Protein AF-0000000084716276 (afdb_homodimer)

Radius of gyration: 24.5 Å; Cα contacts (8 Å, |Δi|>4): 392; chains: 2; bounding box: 77×79×51 Å

Structure (mmCIF, N/CA/C/O backbone):
data_AF-0000000084716276-model_v1
#
loop_
_entity.id
_entity.type
_entity.pdbx_description
1 polymer 'Uncharacterized protein'
#
loop_
_atom_site.group_PDB
_atom_site.id
_atom_site.type_symbol
_atom_site.label_atom_id
_atom_site.label_alt_id
_atom_site.label_comp_id
_atom_site.label_asym_id
_atom_site.label_entity_id
_atom_site.label_seq_id
_atom_site.pdbx_PDB_ins_code
_atom_site.Cartn_x
_atom_site.Cartn_y
_atom_site.Cartn_z
_atom_site.occupancy
_atom_site.B_iso_or_equiv
_atom_site.auth_seq_id
_atom_site.auth_comp_id
_atom_site.auth_asym_id
_atom_site.auth_atom_id
_atom_site.pdbx_PDB_model_num
ATOM 1 N N . MET A 1 1 ? 27.719 47.438 -29.062 1 32.34 1 MET A N 1
ATOM 2 C CA . MET A 1 1 ? 27.469 47.938 -27.719 1 32.34 1 MET A CA 1
ATOM 3 C C . MET A 1 1 ? 26.203 47.344 -27.141 1 32.34 1 MET A C 1
ATOM 5 O O . MET A 1 1 ? 26.125 47.062 -25.938 1 32.34 1 MET A O 1
ATOM 9 N N . LEU A 1 2 ? 25.109 47.281 -27.922 1 39.5 2 LEU A N 1
ATOM 10 C CA . LEU A 1 2 ? 23.812 46.812 -27.516 1 39.5 2 LEU A CA 1
ATOM 11 C C . LEU A 1 2 ? 23.812 45.281 -27.391 1 39.5 2 LEU A C 1
ATOM 13 O O . LEU A 1 2 ? 23.062 44.719 -26.594 1 39.5 2 LEU A O 1
ATOM 17 N N . GLU A 1 3 ? 24.547 44.562 -28.25 1 36.91 3 GLU A N 1
ATOM 18 C CA . GLU A 1 3 ? 24.547 43.094 -28.266 1 36.91 3 GLU A CA 1
ATOM 19 C C . GLU A 1 3 ? 25.172 42.531 -27 1 36.91 3 GLU A C 1
ATOM 21 O O . GLU A 1 3 ? 24.812 41.438 -26.547 1 36.91 3 GLU A O 1
ATOM 26 N N . ASP A 1 4 ? 26.234 43.156 -26.438 1 36.25 4 ASP A N 1
ATOM 27 C CA . ASP A 1 4 ? 26.938 42.656 -25.266 1 36.25 4 ASP A CA 1
ATOM 28 C C . ASP A 1 4 ? 26.047 42.719 -24.031 1 36.25 4 ASP A C 1
ATOM 30 O O . ASP A 1 4 ? 26.328 42.062 -23.016 1 36.25 4 ASP A O 1
ATOM 34 N N . SER A 1 5 ? 25.141 43.688 -24 1 30.36 5 SER A N 1
ATOM 35 C CA . SER A 1 5 ? 24.344 43.875 -22.781 1 30.36 5 SER A CA 1
ATOM 36 C C . SER A 1 5 ? 23.328 42.781 -22.594 1 30.36 5 SER A C 1
ATOM 38 O O . SER A 1 5 ? 22.672 42.688 -21.562 1 30.36 5 SER A O 1
ATOM 40 N N . ILE A 1 6 ? 22.812 42.188 -23.734 1 32.62 6 ILE A N 1
ATOM 41 C CA . ILE A 1 6 ? 21.75 41.188 -23.578 1 32.62 6 ILE A CA 1
ATOM 42 C C . ILE A 1 6 ? 22.328 39.875 -23.031 1 32.62 6 ILE A C 1
ATOM 44 O O . ILE A 1 6 ? 21.625 39.125 -22.375 1 32.62 6 ILE A O 1
ATOM 48 N N . ILE A 1 7 ? 23.594 39.469 -23.422 1 32.78 7 ILE A N 1
ATOM 49 C CA . ILE A 1 7 ? 24.141 38.188 -23.016 1 32.78 7 ILE A CA 1
ATOM 50 C C . ILE A 1 7 ? 24.438 38.188 -21.516 1 32.78 7 ILE A C 1
ATOM 52 O O . ILE A 1 7 ? 24.609 37.156 -20.906 1 32.78 7 ILE A O 1
ATOM 56 N N . GLN A 1 8 ? 24.812 39.312 -20.953 1 30.7 8 GLN A N 1
ATOM 57 C CA . GLN A 1 8 ? 25.188 39.312 -19.547 1 30.7 8 GLN A CA 1
ATOM 58 C C . GLN A 1 8 ? 24 39.031 -18.656 1 30.7 8 GLN A C 1
ATOM 60 O O . GLN A 1 8 ? 24.156 38.719 -17.469 1 30.7 8 GLN A O 1
ATOM 65 N N . GLN A 1 9 ? 22.812 39.375 -19.078 1 29.02 9 GLN A N 1
ATOM 66 C CA . GLN A 1 9 ? 21.734 39.312 -18.109 1 29.02 9 GLN A CA 1
ATOM 67 C C . GLN A 1 9 ? 21.312 37.875 -17.844 1 29.02 9 GLN A C 1
ATOM 69 O O . GLN A 1 9 ? 20.562 37.594 -16.906 1 29.02 9 GLN A O 1
ATOM 74 N N . LEU A 1 10 ? 21.516 37 -18.891 1 31.97 10 LEU A N 1
ATOM 75 C CA . LEU A 1 10 ? 21 35.656 -18.656 1 31.97 10 LEU A CA 1
ATOM 76 C C . LEU A 1 10 ? 22 34.812 -17.875 1 31.97 10 LEU A C 1
ATOM 78 O O . LEU A 1 10 ? 22.031 33.594 -18 1 31.97 10 LEU A O 1
ATOM 82 N N . THR A 1 11 ? 23.109 35.344 -17.531 1 29.5 11 THR A N 1
ATOM 83 C CA . THR A 1 11 ? 23.922 34.469 -16.703 1 29.5 11 THR A CA 1
ATOM 84 C C . THR A 1 11 ? 23.203 34.094 -15.414 1 29.5 11 THR A C 1
ATOM 86 O O . THR A 1 11 ? 22.844 34.969 -14.625 1 29.5 11 THR A O 1
ATOM 89 N N . PRO A 1 12 ? 22.578 32.969 -15.367 1 31.5 12 PRO A N 1
ATOM 90 C CA . PRO A 1 12 ? 21.969 32.656 -14.07 1 31.5 12 PRO A CA 1
ATOM 91 C C . PRO A 1 12 ? 22.906 32.969 -12.898 1 31.5 12 PRO A C 1
ATOM 93 O O . PRO A 1 12 ? 24.078 32.594 -12.938 1 31.5 12 PRO A O 1
ATOM 96 N N . LYS A 1 13 ? 22.781 34.094 -12.297 1 33.88 13 LYS A N 1
ATOM 97 C CA . LYS A 1 13 ? 23.531 34.25 -11.055 1 33.88 13 LYS A CA 1
ATOM 98 C C . LYS A 1 13 ? 23.609 32.938 -10.289 1 33.88 13 LYS A C 1
ATOM 100 O O . LYS A 1 13 ? 22.594 32.25 -10.086 1 33.88 13 LYS A O 1
ATOM 105 N N . GLU A 1 14 ? 24.703 32.281 -10.234 1 34.31 14 GLU A N 1
ATOM 106 C CA . GLU A 1 14 ? 25.125 31.25 -9.281 1 34.31 14 GLU A CA 1
ATOM 107 C C . GLU A 1 14 ? 24.75 31.641 -7.855 1 34.31 14 GLU A C 1
ATOM 109 O O . GLU A 1 14 ? 25.469 32.406 -7.211 1 34.31 14 GLU A O 1
ATOM 114 N N . GLU A 1 15 ? 23.703 32.344 -7.543 1 34.41 15 GLU A N 1
ATOM 115 C CA . GLU A 1 15 ? 23.516 32.562 -6.109 1 34.41 15 GLU A CA 1
ATOM 116 C C . GLU A 1 15 ? 23.969 31.328 -5.32 1 34.41 15 GLU A C 1
ATOM 118 O O . GLU A 1 15 ? 23.641 30.188 -5.68 1 34.41 15 GLU A O 1
ATOM 123 N N . SER A 1 16 ? 25.047 31.328 -4.637 1 35.38 16 SER A N 1
ATOM 124 C CA . SER A 1 16 ? 25.781 30.516 -3.67 1 35.38 16 SER A CA 1
ATOM 125 C C . SER A 1 16 ? 24.828 29.734 -2.77 1 35.38 16 SER A C 1
ATOM 127 O O . SER A 1 16 ? 25.266 28.891 -1.98 1 35.38 16 SER A O 1
ATOM 129 N N . GLY A 1 17 ? 23.828 30.438 -2.078 1 34.75 17 GLY A N 1
ATOM 130 C CA . GLY A 1 17 ? 23.016 29.922 -0.991 1 34.75 17 GLY A CA 1
ATOM 131 C C . GLY A 1 17 ? 22.453 28.531 -1.281 1 34.75 17 GLY A C 1
ATOM 132 O O . GLY A 1 17 ? 21.438 28.406 -1.981 1 34.75 17 GLY A O 1
ATOM 133 N N . THR A 1 18 ? 23.125 27.609 -1.735 1 36.69 18 THR A N 1
ATOM 134 C CA . THR A 1 18 ? 22.719 26.219 -1.688 1 36.69 18 THR A CA 1
ATOM 135 C C . THR A 1 18 ? 21.828 25.953 -0.474 1 36.69 18 THR A C 1
ATOM 137 O O . THR A 1 18 ? 22.328 25.719 0.627 1 36.69 18 THR A O 1
ATOM 140 N N . ALA A 1 19 ? 21.094 26.828 0.097 1 37.94 19 ALA A N 1
ATOM 141 C CA . ALA A 1 19 ? 20.141 26.562 1.166 1 37.94 19 ALA A CA 1
ATOM 142 C C . ALA A 1 19 ? 19.75 25.078 1.206 1 37.94 19 ALA A C 1
ATOM 144 O O . ALA A 1 19 ? 19.109 24.578 0.281 1 37.94 19 ALA A O 1
ATOM 145 N N . GLY A 1 20 ? 20.578 24.219 1.478 1 42.5 20 GLY A N 1
ATOM 146 C CA . GLY A 1 20 ? 20.516 22.781 1.661 1 42.5 20 GLY A CA 1
ATOM 147 C C . GLY A 1 20 ? 19.156 22.281 2.086 1 42.5 20 GLY A C 1
ATOM 148 O O . GLY A 1 20 ? 18.734 22.516 3.223 1 42.5 20 GLY A O 1
ATOM 149 N N . THR A 1 21 ? 18.25 22.344 1.294 1 53.94 21 THR A N 1
ATOM 150 C CA . THR A 1 21 ? 16.875 21.922 1.562 1 53.94 21 THR A CA 1
ATOM 151 C C . THR A 1 21 ? 16.859 20.656 2.42 1 53.94 21 THR A C 1
ATOM 153 O O . THR A 1 21 ? 17.531 19.672 2.096 1 53.94 21 THR A O 1
ATOM 156 N N . ALA A 1 22 ? 16.797 20.844 3.631 1 64.12 22 ALA A N 1
ATOM 157 C CA . ALA A 1 22 ? 16.672 19.719 4.555 1 64.12 22 ALA A CA 1
ATOM 158 C C . ALA A 1 22 ? 15.938 18.547 3.904 1 64.12 22 ALA A C 1
ATOM 160 O O . ALA A 1 22 ? 14.984 18.75 3.146 1 64.12 22 ALA A O 1
ATOM 161 N N . PRO A 1 23 ? 16.641 17.391 4.059 1 85.44 23 PRO A N 1
ATOM 162 C CA . PRO A 1 23 ? 15.938 16.203 3.57 1 85.44 23 PRO A CA 1
ATOM 163 C C . PRO A 1 23 ? 14.516 16.094 4.102 1 85.44 23 PRO A C 1
ATOM 165 O O . PRO A 1 23 ? 14.242 16.5 5.238 1 85.44 23 PRO A O 1
ATOM 168 N N . ILE A 1 24 ? 13.617 15.805 3.213 1 90 24 ILE A N 1
ATOM 169 C CA . ILE A 1 24 ? 12.203 15.695 3.533 1 90 24 ILE A CA 1
ATOM 170 C C . ILE A 1 24 ? 12.023 14.867 4.805 1 90 24 ILE A C 1
ATOM 172 O O . ILE A 1 24 ? 11.141 15.148 5.617 1 90 24 ILE A O 1
ATOM 176 N N . GLN A 1 25 ? 12.93 13.977 5.07 1 88.62 25 GLN A N 1
ATOM 177 C CA . GLN A 1 25 ? 12.836 13.047 6.195 1 88.62 25 GLN A CA 1
ATOM 178 C C . GLN A 1 25 ? 13.133 13.758 7.516 1 88.62 25 GLN A C 1
ATOM 180 O O . GLN A 1 25 ? 12.781 13.258 8.586 1 88.62 25 GLN A O 1
ATOM 185 N N . GLY A 1 26 ? 13.773 14.93 7.387 1 92.12 26 GLY A N 1
ATOM 186 C CA . GLY A 1 26 ? 14.164 15.633 8.602 1 92.12 26 GLY A CA 1
ATOM 187 C C . GLY A 1 26 ? 13.203 16.75 8.977 1 92.12 26 GLY A C 1
ATOM 188 O O . GLY A 1 26 ? 13.383 17.406 10.008 1 92.12 26 GLY A O 1
ATOM 189 N N . ILE A 1 27 ? 12.203 16.922 8.234 1 95.19 27 ILE A N 1
ATOM 190 C CA . ILE A 1 27 ? 11.273 18.016 8.461 1 95.19 27 ILE A CA 1
ATOM 191 C C . ILE A 1 27 ? 10.523 17.812 9.773 1 95.19 27 ILE A C 1
ATOM 193 O O . ILE A 1 27 ? 10.453 18.719 10.609 1 95.19 27 ILE A O 1
ATOM 197 N N . LEU A 1 28 ? 9.93 16.656 9.945 1 97 28 LEU A N 1
ATOM 198 C CA . LEU A 1 28 ? 9.195 16.312 11.156 1 97 28 LEU A CA 1
ATOM 199 C C . LEU A 1 28 ? 10.039 15.406 12.062 1 97 28 LEU A C 1
ATOM 201 O O . LEU A 1 28 ? 10.266 14.242 11.742 1 97 28 LEU A O 1
ATOM 205 N N . GLY A 1 29 ? 10.492 15.969 13.219 1 94.75 29 GLY A N 1
ATOM 206 C CA . GLY A 1 29 ? 11.391 15.258 14.117 1 94.75 29 GLY A CA 1
ATOM 207 C C . GLY A 1 29 ? 10.672 14.312 15.055 1 94.75 29 GLY A C 1
ATOM 208 O O . GLY A 1 29 ? 9.438 14.273 15.086 1 94.75 29 GLY A O 1
ATOM 209 N N . GLY A 1 30 ? 11.492 13.539 15.781 1 95.94 30 GLY A N 1
ATOM 210 C CA . GLY A 1 30 ? 10.961 12.523 16.672 1 95.94 30 GLY A CA 1
ATOM 211 C C . GLY A 1 30 ? 10.102 13.094 17.781 1 95.94 30 GLY A C 1
ATOM 212 O O . GLY A 1 30 ? 9.055 12.531 18.109 1 95.94 30 GLY A O 1
ATOM 213 N N . ASP A 1 31 ? 10.516 14.219 18.406 1 95.88 31 ASP A N 1
ATOM 214 C CA . ASP A 1 31 ? 9.758 14.82 19.484 1 95.88 31 ASP A CA 1
ATOM 215 C C . ASP A 1 31 ? 8.414 15.359 19 1 95.88 31 ASP A C 1
ATOM 217 O O . ASP A 1 31 ? 7.395 15.211 19.672 1 95.88 31 ASP A O 1
ATOM 221 N N . GLU A 1 32 ? 8.469 15.992 17.891 1 97.19 32 GLU A N 1
ATOM 222 C CA . GLU A 1 32 ? 7.23 16.484 17.281 1 97.19 32 GLU A CA 1
ATOM 223 C C . GLU A 1 32 ? 6.27 15.344 16.984 1 97.19 32 GLU A C 1
ATOM 225 O O . GLU A 1 32 ? 5.086 15.422 17.312 1 97.19 32 GLU A O 1
ATOM 230 N N . LEU A 1 33 ? 6.758 14.344 16.391 1 97.62 33 LEU A N 1
ATOM 231 C CA . LEU A 1 33 ? 5.953 13.18 16.016 1 97.62 33 LEU A CA 1
ATOM 232 C C . LEU A 1 33 ? 5.367 12.516 17.266 1 97.62 33 LEU A C 1
ATOM 234 O O . LEU A 1 33 ? 4.199 12.117 17.25 1 97.62 33 LEU A O 1
ATOM 238 N N . LYS A 1 34 ? 6.168 12.375 18.266 1 97.12 34 LYS A N 1
ATOM 239 C CA . LYS A 1 34 ? 5.699 11.789 19.516 1 97.12 34 LYS A CA 1
ATOM 240 C C . LYS A 1 34 ? 4.543 12.594 20.109 1 97.12 34 LYS A C 1
ATOM 242 O O . LYS A 1 34 ? 3.555 12.023 20.578 1 97.12 34 LYS A O 1
ATOM 247 N N . ASN A 1 35 ? 4.695 13.883 20.125 1 97.19 35 ASN A N 1
ATOM 248 C CA . ASN A 1 35 ? 3.641 14.734 20.656 1 97.19 35 ASN A CA 1
ATOM 249 C C . ASN A 1 35 ? 2.352 14.609 19.844 1 97.19 35 ASN A C 1
ATOM 251 O O . ASN A 1 35 ? 1.261 14.531 20.422 1 97.19 35 ASN A O 1
ATOM 255 N N . LEU A 1 36 ? 2.439 14.633 18.516 1 98.06 36 LEU A N 1
ATOM 256 C CA . LEU A 1 36 ? 1.275 14.453 17.656 1 98.06 36 LEU A CA 1
ATOM 257 C C . LEU A 1 36 ? 0.597 13.117 17.922 1 98.06 36 LEU A C 1
ATOM 259 O O . LEU A 1 36 ? -0.628 13.047 18.047 1 98.06 36 LEU A O 1
ATOM 263 N N . ARG A 1 37 ? 1.385 12.055 18.094 1 97.75 37 ARG A N 1
ATOM 264 C CA . ARG A 1 37 ? 0.853 10.719 18.344 1 97.75 37 ARG A CA 1
ATOM 265 C C . ARG A 1 37 ? 0.161 10.656 19.703 1 97.75 37 ARG A C 1
ATOM 267 O O . ARG A 1 37 ? -0.843 9.961 19.859 1 97.75 37 ARG A O 1
ATOM 274 N N . ASN A 1 38 ? 0.665 11.367 20.656 1 96.81 38 ASN A N 1
ATOM 275 C CA . ASN A 1 38 ? 0.073 11.391 21.984 1 96.81 38 ASN A CA 1
ATOM 276 C C . ASN A 1 38 ? -1.327 12 21.969 1 96.81 38 ASN A C 1
ATOM 278 O O . ASN A 1 38 ? -2.168 11.656 22.797 1 96.81 38 ASN A O 1
ATOM 282 N N . HIS A 1 39 ? -1.56 12.852 21.062 1 97 39 HIS A N 1
ATOM 283 C CA . HIS A 1 39 ? -2.84 13.547 21 1 97 39 HIS A CA 1
ATOM 284 C C . HIS A 1 39 ? -3.756 12.93 19.953 1 97 39 HIS A C 1
ATOM 286 O O . HIS A 1 39 ? -4.879 13.398 19.75 1 97 39 HIS A O 1
ATOM 292 N N . PHE A 1 40 ? -3.297 11.953 19.234 1 97.69 40 PHE A N 1
ATOM 293 C CA . PHE A 1 40 ? -4.031 11.344 18.141 1 97.69 40 PHE A CA 1
ATOM 294 C C . PHE A 1 40 ? -5.074 10.359 18.656 1 97.69 40 PHE A C 1
ATOM 296 O O . PHE A 1 40 ? -4.762 9.484 19.469 1 97.69 40 PHE A O 1
ATOM 303 N N . LYS A 1 41 ? -6.254 10.562 18.219 1 96.06 41 LYS A N 1
ATOM 304 C CA . LYS A 1 41 ? -7.352 9.617 18.406 1 96.06 41 LYS A CA 1
ATOM 305 C C . LYS A 1 41 ? -7.965 9.211 17.078 1 96.06 41 LYS A C 1
ATOM 307 O O . LYS A 1 41 ? -8.68 10 16.453 1 96.06 41 LYS A O 1
ATOM 312 N N . GLU A 1 42 ? -7.797 7.973 16.672 1 96.19 42 GLU A N 1
ATOM 313 C CA . GLU A 1 42 ? -8.242 7.5 15.367 1 96.19 42 GLU A CA 1
ATOM 314 C C . GLU A 1 42 ? -9.758 7.656 15.211 1 96.19 42 GLU A C 1
ATOM 316 O O . GLU A 1 42 ? -10.25 7.934 14.117 1 96.19 42 GLU A O 1
ATOM 321 N N . GLU A 1 43 ? -10.453 7.457 16.344 1 94.81 43 GLU A N 1
ATOM 322 C CA . GLU A 1 43 ? -11.906 7.535 16.359 1 94.81 43 GLU A CA 1
ATOM 323 C C . GLU A 1 43 ? -12.391 8.891 15.836 1 94.81 43 GLU A C 1
ATOM 325 O O . GLU A 1 43 ? -13.445 8.977 15.203 1 94.81 43 GLU A O 1
ATOM 330 N N . GLU A 1 44 ? -11.672 9.914 16.109 1 95.56 44 GLU A N 1
ATOM 331 C CA . GLU A 1 44 ? -12.062 11.242 15.633 1 95.56 44 GLU A CA 1
ATOM 332 C C . GLU A 1 44 ? -12.023 11.32 14.109 1 95.56 44 GLU A C 1
ATOM 334 O O . GLU A 1 44 ? -12.883 11.969 13.5 1 95.56 44 GLU A O 1
ATOM 339 N N . LEU A 1 45 ? -11.023 10.703 13.5 1 95.81 45 LEU A N 1
ATOM 340 C CA . LEU A 1 45 ? -10.961 10.672 12.039 1 95.81 45 LEU A CA 1
ATOM 341 C C . LEU A 1 45 ? -12.07 9.805 11.469 1 95.81 45 LEU A C 1
ATOM 343 O O . LEU A 1 45 ? -12.648 10.133 10.43 1 95.81 45 LEU A O 1
ATOM 347 N N . CYS A 1 46 ? -12.359 8.727 12.094 1 95.25 46 CYS A N 1
ATOM 348 C CA . CYS A 1 46 ? -13.469 7.871 11.672 1 95.25 46 CYS A CA 1
ATOM 349 C C . CYS A 1 46 ? -14.789 8.617 11.758 1 95.25 46 CYS A C 1
ATOM 351 O O . CYS A 1 46 ? -15.641 8.484 10.867 1 95.25 46 CYS A O 1
ATOM 353 N N . ASP A 1 47 ? -14.969 9.406 12.797 1 93.62 47 ASP A N 1
ATOM 354 C CA . ASP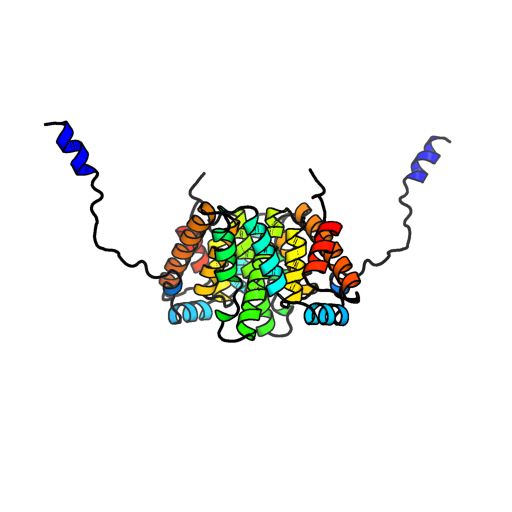 A 1 47 ? -16.188 10.203 12.953 1 93.62 47 ASP A CA 1
ATOM 355 C C . ASP A 1 47 ? -16.312 11.242 11.844 1 93.62 47 ASP A C 1
ATOM 357 O O . ASP A 1 47 ? -17.406 11.469 11.32 1 93.62 47 ASP A O 1
ATOM 361 N N . LEU A 1 48 ? -15.203 11.828 11.508 1 91.75 48 LEU A N 1
ATOM 362 C CA . LEU A 1 48 ? -15.211 12.773 10.398 1 91.75 48 LEU A CA 1
ATOM 363 C C . LEU A 1 48 ? -15.633 12.094 9.102 1 91.75 48 LEU A C 1
ATOM 365 O O . LEU A 1 48 ? -16.375 12.672 8.305 1 91.75 48 LEU A O 1
ATOM 369 N N . ALA A 1 49 ? -15.148 10.883 8.867 1 90.69 49 ALA A N 1
ATOM 370 C CA . ALA A 1 49 ? -15.539 10.117 7.688 1 90.69 49 ALA A CA 1
ATOM 371 C C . ALA A 1 49 ? -17.031 9.805 7.707 1 90.69 49 ALA A C 1
ATOM 373 O O . ALA A 1 49 ? -17.703 9.867 6.672 1 90.69 49 ALA A O 1
ATOM 374 N N . ARG A 1 50 ? -17.531 9.492 8.836 1 90.88 50 ARG A N 1
ATOM 375 C CA . ARG A 1 50 ? -18.953 9.195 8.969 1 90.88 50 ARG A CA 1
ATOM 376 C C . ARG A 1 50 ? -19.812 10.414 8.641 1 90.88 50 ARG A C 1
ATOM 378 O O . ARG A 1 50 ? -20.844 10.297 7.988 1 90.88 50 ARG A O 1
ATOM 385 N N . VAL A 1 51 ? -19.344 11.547 9.141 1 87.69 51 VAL A N 1
ATOM 386 C CA . VAL A 1 51 ? -20.062 12.789 8.867 1 87.69 51 VAL A CA 1
ATOM 387 C C . VAL A 1 51 ? -20.125 13.023 7.363 1 87.69 51 VAL A C 1
ATOM 389 O O . VAL A 1 51 ? -21.156 13.453 6.84 1 87.69 51 VAL A O 1
ATOM 392 N N . LEU A 1 52 ? -19.062 12.742 6.648 1 81.69 52 LEU A N 1
ATOM 393 C CA . LEU A 1 52 ? -19.047 12.867 5.195 1 81.69 52 LEU A CA 1
ATOM 394 C C . LEU A 1 52 ? -20.047 11.906 4.562 1 81.69 52 LEU A C 1
ATOM 396 O O . LEU A 1 52 ? -20.719 12.25 3.582 1 81.69 52 LEU A O 1
ATOM 400 N N . GLY A 1 53 ? -20.141 10.703 5.098 1 82.44 53 GLY A N 1
ATOM 401 C CA . GLY A 1 53 ? -21.094 9.727 4.629 1 82.44 53 GLY A CA 1
ATOM 402 C C . GLY A 1 53 ? -22.531 10.148 4.844 1 82.44 53 GLY A C 1
ATOM 403 O O . GLY A 1 53 ? -23.422 9.789 4.07 1 82.44 53 GLY A O 1
ATOM 404 N N . GLU A 1 54 ? -22.781 10.945 5.848 1 85.44 54 GLU A N 1
ATOM 405 C CA . GLU A 1 54 ? -24.125 11.406 6.164 1 85.44 54 GLU A CA 1
ATOM 406 C C . GLU A 1 54 ? -24.609 12.438 5.148 1 85.44 54 GLU A C 1
ATOM 408 O O . GLU A 1 54 ? -25.812 12.641 4.984 1 85.44 54 GLU A O 1
ATOM 413 N N . LYS A 1 55 ? -23.6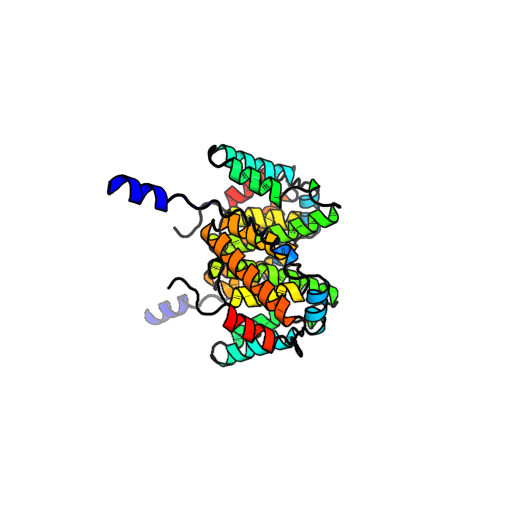56 13.062 4.543 1 84.31 55 LYS A N 1
ATOM 414 C CA . LYS A 1 55 ? -24.016 14.047 3.529 1 84.31 55 LYS A CA 1
ATOM 415 C C . LYS A 1 55 ? -24.594 13.375 2.291 1 84.31 55 LYS A C 1
ATOM 417 O O . LYS A 1 55 ? -25.234 14.031 1.467 1 84.31 55 LYS A O 1
ATOM 422 N N . LEU A 1 56 ? -24.344 12.07 2.137 1 82.25 56 LEU A N 1
ATOM 423 C CA . LEU A 1 56 ? -24.938 11.242 1.091 1 82.25 56 LEU A CA 1
ATOM 424 C C . LEU A 1 56 ? -25.625 10.023 1.688 1 82.25 56 LEU A C 1
ATOM 426 O O . LEU A 1 56 ? -25.094 8.914 1.623 1 82.25 56 LEU A O 1
ATOM 430 N N . PRO A 1 57 ? -26.859 10.219 2.047 1 79.06 57 PRO A N 1
ATOM 431 C CA . PRO A 1 57 ? -27.531 9.195 2.848 1 79.06 57 PRO A CA 1
ATOM 432 C C . PRO A 1 57 ? -27.594 7.844 2.145 1 79.06 57 PRO A C 1
ATOM 434 O O . PRO A 1 57 ? -27.469 6.801 2.791 1 79.06 57 PRO A O 1
ATOM 437 N N . ASP A 1 58 ? -27.734 7.914 0.881 1 83.38 58 ASP A N 1
ATOM 438 C CA . ASP A 1 58 ? -27.859 6.668 0.134 1 83.38 58 ASP A CA 1
ATOM 439 C C . ASP A 1 58 ? -26.531 5.934 0.053 1 83.38 58 ASP A C 1
ATOM 441 O O . ASP A 1 58 ? -26.469 4.773 -0.36 1 83.38 58 ASP A O 1
ATOM 445 N N . SER A 1 59 ? -25.469 6.57 0.592 1 81.31 59 SER A N 1
ATOM 446 C CA . SER A 1 59 ? -24.156 5.945 0.526 1 81.31 59 SER A CA 1
ATOM 447 C C . SER A 1 59 ? -23.578 5.734 1.919 1 81.31 59 SER A C 1
ATOM 449 O O . SER A 1 59 ? -22.422 5.32 2.061 1 81.31 59 SER A O 1
ATOM 451 N N . LYS A 1 60 ? -24.359 6.039 2.838 1 86.62 60 LYS A N 1
ATOM 452 C CA . LYS A 1 60 ? -23.922 5.934 4.223 1 86.62 60 LYS A CA 1
ATOM 453 C C . LYS A 1 60 ? -23.484 4.508 4.555 1 86.62 60 LYS A C 1
ATOM 455 O O . LYS A 1 60 ? -22.5 4.305 5.281 1 86.62 60 LYS A O 1
ATOM 460 N N . TRP A 1 61 ? -24.234 3.604 4.031 1 86.56 61 TRP A N 1
ATOM 461 C CA . TRP A 1 61 ? -23.938 2.199 4.289 1 86.56 61 TRP A CA 1
ATOM 462 C C . TRP A 1 61 ? -22.547 1.834 3.773 1 86.56 61 TRP A C 1
ATOM 464 O O . TRP A 1 61 ? -21.875 0.973 4.34 1 86.56 61 TRP A O 1
ATOM 474 N N . PHE A 1 62 ? -22.188 2.486 2.723 1 89.62 62 PHE A N 1
ATOM 475 C CA . PHE A 1 62 ? -20.891 2.199 2.117 1 89.62 62 PHE A CA 1
ATOM 476 C C . PHE A 1 62 ? -19.75 2.658 3.025 1 89.62 62 PHE A C 1
ATOM 478 O O . PHE A 1 62 ? -18.828 1.894 3.307 1 89.62 62 PHE A O 1
ATOM 485 N N . VAL A 1 63 ? -19.844 3.871 3.561 1 90.38 63 VAL A N 1
ATOM 486 C CA . VAL A 1 63 ? -18.828 4.418 4.453 1 90.38 63 VAL A CA 1
ATOM 487 C C . VAL A 1 63 ? -18.781 3.602 5.742 1 90.38 63 VAL A C 1
ATOM 489 O O . VAL A 1 63 ? -17.703 3.234 6.215 1 90.38 63 VAL A O 1
ATOM 492 N N . ASN A 1 64 ? -19.938 3.297 6.23 1 91.19 64 ASN A N 1
ATOM 493 C CA . ASN A 1 64 ? -20 2.502 7.453 1 91.19 64 ASN A CA 1
ATOM 494 C C . ASN A 1 64 ? -19.406 1.114 7.25 1 91.19 64 ASN A C 1
ATOM 496 O O . ASN A 1 64 ? -18.688 0.609 8.125 1 91.19 64 ASN A O 1
ATOM 500 N N . GLY A 1 65 ? -19.734 0.532 6.164 1 91.44 65 GLY A N 1
ATOM 501 C CA . GLY A 1 65 ? -19.141 -0.761 5.852 1 91.44 65 GLY A CA 1
ATOM 502 C C . GLY A 1 65 ? -17.641 -0.723 5.77 1 91.44 65 GLY A C 1
ATOM 503 O O . GLY A 1 65 ? -16.953 -1.61 6.289 1 91.44 65 GLY A O 1
ATOM 504 N N . LEU A 1 66 ? -17.109 0.287 5.141 1 93.31 66 LEU A N 1
ATOM 505 C CA . LEU A 1 66 ? -15.664 0.471 5.039 1 93.31 66 LEU A CA 1
ATOM 506 C C . LEU A 1 66 ? -15.031 0.601 6.426 1 93.31 66 LEU A C 1
ATOM 508 O O . LEU A 1 66 ? -14.039 -0.066 6.723 1 93.31 66 LEU A O 1
ATOM 512 N N . LEU A 1 67 ? -15.602 1.452 7.258 1 93.88 67 LEU A N 1
ATOM 513 C CA . LEU A 1 67 ? -15.078 1.697 8.594 1 93.88 67 LEU A CA 1
ATOM 514 C C . LEU A 1 67 ? -15.156 0.438 9.453 1 93.88 67 LEU A C 1
ATOM 516 O O . LEU A 1 67 ? -14.203 0.104 10.164 1 93.88 67 LEU A O 1
ATOM 520 N N . ASP A 1 68 ? -16.234 -0.278 9.32 1 92.06 68 ASP A N 1
ATOM 521 C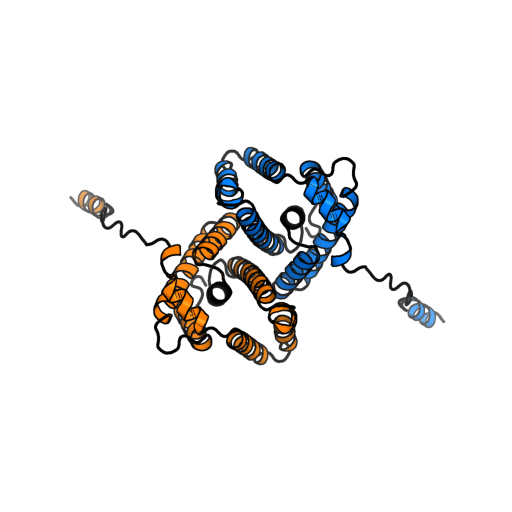 CA . ASP A 1 68 ? -16.438 -1.497 10.102 1 92.06 68 ASP A CA 1
ATOM 522 C C . ASP A 1 68 ? -15.422 -2.574 9.695 1 92.06 68 ASP A C 1
ATOM 524 O O . ASP A 1 68 ? -14.93 -3.316 10.547 1 92.06 68 ASP A O 1
ATOM 528 N N . GLN A 1 69 ? -15.133 -2.588 8.477 1 92.25 69 GLN A N 1
ATOM 529 C CA . GLN A 1 69 ? -14.297 -3.67 7.961 1 92.25 69 GLN A CA 1
ATOM 530 C C . GLN A 1 69 ? -12.82 -3.381 8.18 1 92.25 69 GLN A C 1
ATOM 532 O O . GLN A 1 69 ? -12.031 -4.293 8.445 1 92.25 69 GLN A O 1
ATOM 537 N N . PHE A 1 70 ? -12.391 -2.146 8.117 1 94.69 70 PHE A N 1
ATOM 538 C CA . PHE A 1 70 ? -10.953 -1.911 8 1 94.69 70 PHE A CA 1
ATOM 539 C C . PHE A 1 70 ? -10.461 -0.998 9.117 1 94.69 70 PHE A C 1
ATOM 541 O O . PHE A 1 70 ? -9.25 -0.822 9.297 1 94.69 70 PHE A O 1
ATOM 548 N N . PHE A 1 71 ? -11.383 -0.399 9.891 1 94.5 71 PHE A N 1
ATOM 549 C CA . PHE A 1 71 ? -10.961 0.582 10.883 1 94.5 71 PHE A CA 1
ATOM 550 C C . PHE A 1 71 ? -11.453 0.195 12.273 1 94.5 71 PHE A C 1
ATOM 552 O O . PHE A 1 71 ? -11.625 1.056 13.141 1 94.5 71 PHE A O 1
ATOM 559 N N . THR A 1 72 ? -11.695 -1.054 12.5 1 92.12 72 THR A N 1
ATOM 560 C CA . THR A 1 72 ? -12.227 -1.504 13.781 1 92.12 72 THR A CA 1
ATOM 561 C C . THR A 1 72 ? -11.156 -2.246 14.578 1 92.12 72 THR A C 1
ATOM 563 O O . THR A 1 72 ? -10.828 -3.391 14.266 1 92.12 72 THR A O 1
ATOM 566 N N . PRO A 1 73 ? -10.734 -1.741 15.672 1 88.06 73 PRO A N 1
ATOM 567 C CA . PRO A 1 73 ? -9.727 -2.404 16.5 1 88.06 73 PRO A CA 1
ATOM 568 C C . PRO A 1 73 ? -10.219 -3.723 17.094 1 88.06 73 PRO A C 1
ATOM 570 O O . PRO A 1 73 ? -9.445 -4.68 17.203 1 88.06 73 PRO A O 1
ATOM 573 N N . ALA A 1 74 ? -11.453 -3.771 17.422 1 82.56 74 ALA A N 1
ATOM 574 C CA . ALA A 1 74 ? -12.031 -4.922 18.109 1 82.56 74 ALA A CA 1
ATOM 575 C C . ALA A 1 74 ? -11.922 -6.184 17.266 1 82.56 74 ALA A C 1
ATOM 577 O O . ALA A 1 74 ? -12.047 -7.297 17.781 1 82.56 74 ALA A O 1
ATOM 578 N N . ALA A 1 75 ? -11.648 -6.043 16.016 1 83.81 75 ALA A N 1
ATOM 579 C CA . ALA A 1 75 ? -11.539 -7.18 15.109 1 83.81 75 ALA A CA 1
ATOM 580 C C . ALA A 1 75 ? -10.164 -7.84 15.219 1 83.81 75 ALA A C 1
ATOM 582 O O . ALA A 1 75 ? -9.93 -8.891 14.617 1 83.81 75 ALA A O 1
ATOM 583 N N . HIS A 1 76 ? -9.32 -7.273 16.094 1 89.44 76 HIS A N 1
ATOM 584 C CA . HIS A 1 76 ? -7.961 -7.785 16.25 1 89.44 76 HIS A CA 1
ATOM 585 C C . HIS A 1 76 ? -7.707 -8.242 17.672 1 89.44 76 HIS A C 1
ATOM 587 O O . HIS A 1 76 ? -8.109 -7.566 18.625 1 89.44 76 HIS A O 1
ATOM 593 N N . PRO A 1 77 ? -7.07 -9.281 17.828 1 87.5 77 PRO A N 1
ATOM 594 C CA . PRO A 1 77 ? -6.867 -9.859 19.156 1 87.5 77 PRO A CA 1
ATOM 595 C C . PRO A 1 77 ? -6.082 -8.938 20.094 1 87.5 77 PRO A C 1
ATOM 597 O O . PRO A 1 77 ? -6.328 -8.922 21.297 1 87.5 77 PRO A O 1
ATOM 600 N N . THR A 1 78 ? -5.086 -8.258 19.531 1 92.75 78 THR A N 1
ATOM 601 C CA . THR A 1 78 ? -4.254 -7.383 20.359 1 92.75 78 THR A CA 1
ATOM 602 C C . THR A 1 78 ? -4.129 -6 19.719 1 92.75 78 THR A C 1
ATOM 604 O O . THR A 1 78 ? -4.254 -5.859 18.5 1 92.75 78 THR A O 1
ATOM 607 N N . PRO A 1 79 ? -3.844 -5.008 20.562 1 91.62 79 PRO A N 1
ATOM 608 C CA . PRO A 1 79 ? -3.623 -3.662 20.016 1 91.62 79 PRO A CA 1
ATOM 609 C C . PRO A 1 79 ? -2.455 -3.602 19.047 1 91.62 79 PRO A C 1
ATOM 611 O O . PRO A 1 79 ? -2.484 -2.818 18.094 1 91.62 79 PRO A O 1
ATOM 614 N N . GLU A 1 80 ? -1.511 -4.391 19.312 1 91.81 80 GLU A N 1
ATOM 615 C CA . GLU A 1 80 ? -0.348 -4.414 18.438 1 91.81 80 GLU A CA 1
ATOM 616 C C . GLU A 1 80 ? -0.715 -4.949 17.047 1 91.81 80 GLU A C 1
ATOM 618 O O . GLU A 1 80 ? -0.252 -4.43 16.031 1 91.81 80 GLU A O 1
ATOM 623 N N . GLU A 1 81 ? -1.552 -5.926 17.047 1 91.62 81 GLU A N 1
ATOM 624 C CA . GLU A 1 81 ? -2.01 -6.477 15.781 1 91.62 81 GLU A CA 1
ATOM 625 C C . GLU A 1 81 ? -2.842 -5.457 15.008 1 91.62 81 GLU A C 1
ATOM 627 O O . GLU A 1 81 ? -2.732 -5.363 13.781 1 91.62 81 GLU A O 1
ATOM 632 N N . TYR A 1 82 ? -3.635 -4.762 15.719 1 94.31 82 TYR A N 1
ATOM 633 C CA . TYR A 1 82 ? -4.418 -3.729 15.055 1 94.31 82 TYR A CA 1
ATOM 634 C C . TYR A 1 82 ? -3.51 -2.654 14.469 1 94.31 82 TYR A C 1
ATOM 636 O O . TYR A 1 82 ? -3.74 -2.18 13.352 1 94.31 82 TYR A O 1
ATOM 644 N N . LYS A 1 83 ? -2.557 -2.285 15.203 1 93.81 83 LYS A N 1
ATOM 645 C CA . LYS A 1 83 ? -1.632 -1.255 14.734 1 93.81 83 LYS A CA 1
ATOM 646 C C . LYS A 1 83 ? -0.942 -1.678 13.445 1 93.81 83 LYS A C 1
ATOM 648 O O . LYS A 1 83 ? -0.802 -0.876 12.516 1 93.81 83 LYS A O 1
ATOM 653 N N . GLN A 1 84 ? -0.551 -2.869 13.391 1 91.31 84 GLN A N 1
ATOM 654 C CA . GLN A 1 84 ? 0.084 -3.379 12.18 1 91.31 84 GLN A CA 1
ATOM 655 C C . GLN A 1 84 ? -0.892 -3.377 11.008 1 91.31 84 GLN A C 1
ATOM 657 O O . GLN A 1 84 ? -0.522 -3.02 9.891 1 91.31 84 GLN A O 1
ATOM 662 N N . ALA A 1 85 ? -2.053 -3.754 11.32 1 92.38 85 ALA A N 1
ATOM 663 C CA . ALA A 1 85 ? -3.088 -3.736 10.289 1 92.38 85 ALA A CA 1
ATOM 664 C C . ALA A 1 85 ? -3.359 -2.314 9.812 1 92.38 85 ALA A C 1
ATOM 666 O O . ALA A 1 85 ? -3.592 -2.088 8.617 1 92.38 85 ALA A O 1
ATOM 667 N N . ALA A 1 86 ? -3.342 -1.435 10.734 1 96.06 86 ALA A N 1
ATOM 668 C CA . ALA A 1 86 ? -3.594 -0.032 10.414 1 96.06 86 ALA A CA 1
ATOM 669 C C . ALA A 1 86 ? -2.471 0.544 9.555 1 96.06 86 ALA A C 1
ATOM 671 O O . ALA A 1 86 ? -2.723 1.315 8.633 1 96.06 86 ALA A O 1
ATOM 672 N N . ILE A 1 87 ? -1.262 0.202 9.883 1 95.5 87 ILE A N 1
ATOM 673 C CA . ILE A 1 87 ? -0.116 0.644 9.094 1 95.5 87 ILE A CA 1
ATOM 674 C C . ILE A 1 87 ? -0.239 0.122 7.664 1 95.5 87 ILE A C 1
ATOM 676 O O . ILE A 1 87 ? -0.026 0.867 6.703 1 95.5 87 ILE A O 1
ATOM 680 N N . GLN A 1 88 ? -0.626 -1.105 7.504 1 93.31 88 GLN A N 1
ATOM 681 C CA . GLN A 1 88 ? -0.814 -1.703 6.188 1 93.31 88 GLN A CA 1
ATOM 682 C C . GLN A 1 88 ? -1.951 -1.021 5.43 1 93.31 88 GLN A C 1
ATOM 684 O O . GLN A 1 88 ? -1.826 -0.731 4.238 1 93.31 88 GLN A O 1
ATOM 689 N N . ARG A 1 89 ? -2.959 -0.831 6.109 1 95.81 89 ARG A N 1
ATOM 690 C CA . ARG A 1 89 ? -4.109 -0.149 5.52 1 95.81 89 ARG A CA 1
ATOM 691 C C . ARG A 1 89 ? -3.717 1.229 4.992 1 95.81 89 ARG A C 1
ATOM 693 O O . ARG A 1 89 ? -3.994 1.559 3.84 1 95.81 89 ARG A O 1
ATOM 700 N N . GLU A 1 90 ? -3.053 1.988 5.836 1 97.81 90 GLU A N 1
ATOM 701 C CA . GLU A 1 90 ? -2.697 3.348 5.441 1 97.81 90 GLU A CA 1
ATOM 702 C C . GLU A 1 90 ? -1.689 3.344 4.293 1 97.81 90 GLU A C 1
ATOM 704 O O . GLU A 1 90 ? -1.722 4.223 3.43 1 97.81 90 GLU A O 1
ATOM 709 N N . SER A 1 91 ? -0.812 2.393 4.34 1 96.94 91 SER A N 1
ATOM 710 C CA . SER A 1 91 ? 0.115 2.258 3.223 1 96.94 91 SER A CA 1
ATOM 711 C C . SER A 1 91 ? -0.63 2.035 1.91 1 96.94 91 SER A C 1
ATOM 713 O O . SER A 1 91 ? -0.274 2.613 0.881 1 96.94 91 SER A O 1
ATOM 715 N N . GLN A 1 92 ? -1.591 1.202 1.918 1 97.06 92 GLN A N 1
ATOM 716 C CA . GLN A 1 92 ? -2.406 0.948 0.735 1 97.06 92 GLN A CA 1
ATOM 717 C C . GLN A 1 92 ? -3.154 2.205 0.302 1 97.06 92 GLN A C 1
ATOM 719 O O . GLN A 1 92 ? -3.168 2.551 -0.881 1 97.06 92 GLN A O 1
ATOM 724 N N . LEU A 1 93 ? -3.752 2.871 1.224 1 97.88 93 LEU A N 1
ATOM 725 C CA . LEU A 1 93 ? -4.547 4.055 0.921 1 97.88 93 LEU A CA 1
ATOM 726 C C . LEU A 1 93 ? -3.666 5.184 0.394 1 97.88 93 LEU A C 1
ATOM 728 O O . LEU A 1 93 ? -4.055 5.898 -0.533 1 97.88 93 LEU A O 1
ATOM 732 N N . ILE A 1 94 ? -2.502 5.332 0.993 1 98.38 94 ILE A N 1
ATOM 733 C CA . ILE A 1 94 ? -1.547 6.312 0.49 1 98.38 94 ILE A CA 1
ATOM 734 C C . ILE A 1 94 ? -1.204 6.004 -0.965 1 98.38 94 ILE A C 1
ATOM 736 O O . ILE A 1 94 ? -1.207 6.898 -1.815 1 98.38 94 ILE A O 1
ATOM 740 N N . THR A 1 95 ? -0.939 4.75 -1.267 1 98.25 95 THR A N 1
ATOM 741 C CA . THR A 1 95 ? -0.649 4.367 -2.645 1 98.25 95 THR A CA 1
ATOM 742 C C . THR A 1 95 ? -1.832 4.684 -3.555 1 98.25 95 THR A C 1
ATOM 744 O O . THR A 1 95 ? -1.656 5.246 -4.637 1 98.25 95 THR A O 1
ATOM 747 N N . LEU A 1 96 ? -3.004 4.336 -3.123 1 97.38 96 LEU A N 1
ATOM 748 C CA . LEU A 1 96 ? -4.211 4.59 -3.902 1 97.38 96 LEU A CA 1
ATOM 749 C C . LEU A 1 96 ? -4.352 6.074 -4.215 1 97.38 96 LEU A C 1
ATOM 751 O O . LEU A 1 96 ? -4.527 6.453 -5.375 1 97.38 96 LEU A O 1
ATOM 755 N N . PHE A 1 97 ? -4.199 6.887 -3.268 1 96.56 97 PHE A N 1
ATOM 756 C CA . PHE A 1 97 ? -4.441 8.312 -3.453 1 96.56 97 PHE A CA 1
ATOM 757 C C . PHE A 1 97 ? -3.285 8.961 -4.199 1 96.56 97 PHE A C 1
ATOM 759 O O . PHE A 1 97 ? -3.479 9.945 -4.922 1 96.56 97 PHE A O 1
ATOM 766 N N . LEU A 1 98 ? -2.092 8.438 -4.02 1 97.19 98 LEU A N 1
ATOM 767 C CA . LEU A 1 98 ? -1.004 8.898 -4.875 1 97.19 98 LEU A CA 1
ATOM 768 C C . LEU A 1 98 ? -1.363 8.742 -6.348 1 97.19 98 LEU A C 1
ATOM 770 O O . LEU A 1 98 ? -1.151 9.656 -7.145 1 97.19 98 LEU A O 1
ATOM 774 N N . VAL A 1 99 ? -1.96 7.637 -6.664 1 95.38 99 VAL A N 1
ATOM 775 C CA . VAL A 1 99 ? -2.262 7.336 -8.062 1 95.38 99 VAL A CA 1
ATOM 776 C C . VAL A 1 99 ? -3.537 8.062 -8.484 1 95.38 99 VAL A C 1
ATOM 778 O O . VAL A 1 99 ? -3.557 8.75 -9.508 1 95.38 99 VAL A O 1
ATOM 781 N N . PHE A 1 100 ? -4.59 7.988 -7.672 1 93.19 100 PHE A N 1
ATOM 782 C CA . PHE A 1 100 ? -5.891 8.539 -8.031 1 93.19 100 PHE A CA 1
ATOM 783 C C . PHE A 1 100 ? -5.824 10.062 -8.125 1 93.19 100 PHE A C 1
ATOM 785 O O . PHE A 1 100 ? -6.508 10.664 -8.953 1 93.19 100 PHE A O 1
ATOM 792 N N . SER A 1 101 ? -5.027 10.656 -7.32 1 93 101 SER A N 1
ATOM 793 C CA . SER A 1 101 ? -4.98 12.117 -7.273 1 93 101 SER A CA 1
ATOM 794 C C . SER A 1 101 ? -3.703 12.648 -7.91 1 93 101 SER A C 1
ATOM 796 O O . SER A 1 101 ? -3.361 13.82 -7.738 1 93 101 SER A O 1
ATOM 798 N N . HIS A 1 102 ? -2.992 11.781 -8.516 1 93.62 102 HIS A N 1
ATOM 799 C CA . HIS A 1 102 ? -1.767 12.148 -9.219 1 93.62 102 HIS A CA 1
ATOM 800 C C . HIS A 1 102 ? -0.812 12.906 -8.297 1 93.62 102 HIS A C 1
ATOM 802 O O . HIS A 1 102 ? -0.261 13.938 -8.68 1 93.62 102 HIS A O 1
ATOM 808 N N . GLY A 1 103 ? -0.72 12.398 -7.059 1 94.38 103 GLY A N 1
ATOM 809 C CA . GLY A 1 103 ? 0.26 12.875 -6.098 1 94.38 103 GLY A CA 1
ATOM 810 C C . GLY A 1 103 ? -0.192 14.117 -5.352 1 94.38 103 GLY A C 1
ATOM 811 O O . GLY A 1 103 ? 0.607 14.766 -4.672 1 94.38 103 GLY A O 1
ATOM 812 N N . GLN A 1 104 ? -1.509 14.43 -5.508 1 92.56 104 GLN A N 1
ATOM 813 C CA . GLN A 1 104 ? -1.949 15.688 -4.914 1 92.56 104 GLN A CA 1
ATOM 814 C C . GLN A 1 104 ? -3.227 15.5 -4.105 1 92.56 104 GLN A C 1
ATOM 816 O O . GLN A 1 104 ? -3.812 14.414 -4.105 1 92.56 104 GLN A O 1
ATOM 821 N N . GLY A 1 105 ? -3.488 16.562 -3.236 1 90.75 105 GLY A N 1
ATOM 822 C CA . GLY A 1 105 ? -4.84 16.688 -2.719 1 90.75 105 GLY A CA 1
ATOM 823 C C . GLY A 1 105 ? -4.938 16.422 -1.228 1 90.75 105 GLY A C 1
ATOM 824 O O . GLY A 1 105 ? -4 15.906 -0.622 1 90.75 105 GLY A O 1
ATOM 825 N N . ILE A 1 106 ? -6.047 16.766 -0.795 1 93.38 106 ILE A N 1
ATOM 826 C CA . ILE A 1 106 ? -6.312 16.797 0.639 1 93.38 106 ILE A CA 1
ATOM 827 C C . ILE A 1 106 ? -6.355 15.367 1.184 1 93.38 106 ILE A C 1
ATOM 829 O O . ILE A 1 106 ? -5.855 15.102 2.279 1 93.38 106 ILE A O 1
ATOM 833 N N . PHE A 1 107 ? -6.902 14.453 0.429 1 94.31 107 PHE A N 1
ATOM 834 C CA . PHE A 1 107 ? -7.043 13.086 0.918 1 94.31 107 PHE A CA 1
ATOM 835 C C . PHE A 1 107 ? -5.68 12.422 1.068 1 94.31 107 PHE A C 1
ATOM 837 O O . PHE A 1 107 ? -5.445 11.688 2.031 1 94.31 107 PHE A O 1
ATOM 844 N N . LEU A 1 108 ? -4.828 12.734 0.13 1 97.25 108 LEU A N 1
ATOM 845 C CA . LEU A 1 108 ? -3.469 12.219 0.263 1 97.25 108 LEU A CA 1
ATOM 846 C C . LEU A 1 108 ? -2.799 12.766 1.517 1 97.25 108 LEU A C 1
ATOM 848 O O . LEU A 1 108 ? -2.191 12.016 2.281 1 97.25 108 LEU A O 1
ATOM 852 N N . GLY A 1 109 ? -2.939 14.055 1.788 1 97.5 109 GLY A N 1
ATOM 853 C CA . GLY A 1 109 ? -2.391 14.656 2.99 1 97.5 109 GLY A CA 1
ATOM 854 C C . GLY A 1 109 ? -2.941 14.055 4.27 1 97.5 109 GLY A C 1
ATOM 855 O O . GLY A 1 109 ? -2.191 13.797 5.215 1 97.5 109 GLY A O 1
ATOM 856 N N . ILE A 1 110 ? -4.211 13.836 4.27 1 97.25 110 ILE A N 1
ATOM 857 C CA . ILE A 1 110 ? -4.863 13.258 5.438 1 97.25 110 ILE A CA 1
ATOM 858 C C . ILE A 1 110 ? -4.316 11.852 5.691 1 97.25 110 ILE A C 1
ATOM 860 O O . ILE A 1 110 ? -4.043 11.484 6.84 1 97.25 110 ILE A O 1
ATOM 864 N N . HIS A 1 111 ? -4.129 11.086 4.684 1 98.19 111 HIS A N 1
ATOM 865 C CA . HIS A 1 111 ? -3.654 9.719 4.875 1 98.19 111 HIS A CA 1
ATOM 866 C C . HIS A 1 111 ? -2.156 9.688 5.156 1 98.19 111 HIS A C 1
ATOM 868 O O . HIS A 1 111 ? -1.67 8.797 5.859 1 98.19 111 HIS A O 1
ATOM 874 N N . PHE A 1 112 ? -1.356 10.656 4.691 1 98.56 112 PHE A N 1
ATOM 875 C CA . PHE A 1 112 ? 0.003 10.812 5.195 1 98.56 112 PHE A CA 1
ATOM 876 C C . PHE A 1 112 ? 0.003 11 6.707 1 98.56 112 PHE A C 1
ATOM 878 O O . PHE A 1 112 ? 0.744 10.328 7.422 1 98.56 112 PHE A O 1
ATOM 885 N N . TYR A 1 113 ? -0.851 11.945 7.129 1 98.62 113 TYR A N 1
ATOM 886 C CA . TYR A 1 113 ? -0.982 12.211 8.562 1 98.62 113 TYR A CA 1
ATOM 887 C C . TYR A 1 113 ? -1.388 10.945 9.312 1 98.62 113 TYR A C 1
ATOM 889 O O . TYR A 1 113 ? -0.749 10.578 10.297 1 98.62 113 TYR A O 1
ATOM 897 N N . TRP A 1 114 ? -2.438 10.281 8.836 1 98.62 114 TRP A N 1
ATOM 898 C CA . TRP A 1 114 ? -2.955 9.086 9.492 1 98.62 114 TRP A CA 1
ATOM 899 C C . TRP A 1 114 ? -1.889 8 9.562 1 98.62 114 TRP A C 1
ATOM 901 O O . TRP A 1 114 ? -1.684 7.391 10.609 1 98.62 114 TRP A O 1
ATOM 911 N N . GLY A 1 115 ? -1.142 7.797 8.5 1 98.25 115 GLY A N 1
ATOM 912 C CA . GLY A 1 115 ? -0.046 6.84 8.492 1 98.25 115 GLY A CA 1
ATOM 913 C C . GLY A 1 115 ? 1.033 7.164 9.508 1 98.25 115 GLY A C 1
AT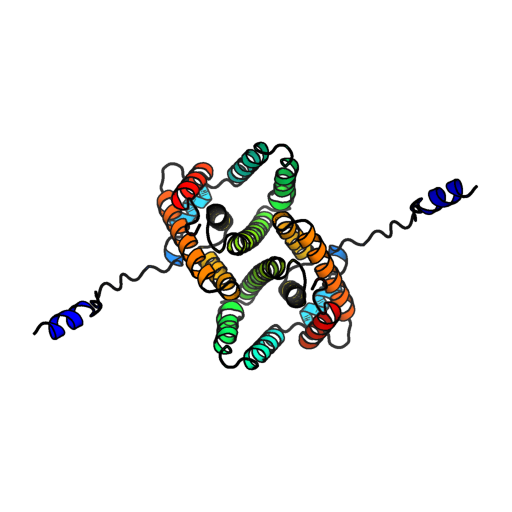OM 914 O O . GLY A 1 115 ? 1.529 6.273 10.195 1 98.25 115 GLY A O 1
ATOM 915 N N . LEU A 1 116 ? 1.377 8.367 9.625 1 98.56 116 LEU A N 1
ATOM 916 C CA . LEU A 1 116 ? 2.369 8.789 10.609 1 98.56 116 LEU A CA 1
ATOM 917 C C . LEU A 1 116 ? 1.895 8.492 12.031 1 98.56 116 LEU A C 1
ATOM 919 O O . LEU A 1 116 ? 2.67 8.016 12.859 1 98.56 116 LEU A O 1
ATOM 923 N N . MET A 1 117 ? 0.687 8.781 12.289 1 98.25 117 MET A N 1
ATOM 924 C CA . MET A 1 117 ? 0.131 8.578 13.617 1 98.25 117 MET A CA 1
ATOM 925 C C . MET A 1 117 ? 0.1 7.094 13.977 1 98.25 117 MET A C 1
ATOM 927 O O . MET A 1 117 ? 0.254 6.727 15.141 1 98.25 117 MET A O 1
ATOM 931 N N . MET A 1 118 ? -0.059 6.242 12.961 1 97.06 118 MET A N 1
ATOM 932 C CA . MET A 1 118 ? -0.192 4.812 13.219 1 97.06 118 MET A CA 1
ATOM 933 C C . MET A 1 118 ? 1.177 4.145 13.32 1 97.06 118 MET A C 1
ATOM 935 O O . MET A 1 118 ? 1.287 3.01 13.781 1 97.06 118 MET A O 1
ATOM 939 N N . GLY A 1 119 ? 2.213 4.887 12.812 1 96.12 119 GLY A N 1
ATOM 940 C CA . GLY A 1 119 ? 3.508 4.285 13.078 1 96.12 119 GLY A CA 1
ATOM 941 C C . GLY A 1 119 ? 4.504 4.473 11.953 1 96.12 119 GLY A C 1
ATOM 942 O O . GLY A 1 119 ? 5.695 4.211 12.117 1 96.12 119 GLY A O 1
ATOM 943 N N . LEU A 1 120 ? 4.055 4.871 10.805 1 96.38 120 LEU A N 1
ATOM 944 C CA . LEU A 1 120 ? 4.996 5.172 9.734 1 96.38 120 LEU A CA 1
ATOM 945 C C . LEU A 1 120 ? 5.887 6.352 10.109 1 96.38 120 LEU A C 1
ATOM 947 O O . LEU A 1 120 ? 5.48 7.223 10.883 1 96.38 120 LEU A O 1
ATOM 951 N N . SER A 1 121 ? 7.094 6.367 9.594 1 96.25 121 SER A N 1
ATOM 952 C CA . SER A 1 121 ? 8.016 7.488 9.766 1 96.25 121 SER A CA 1
ATOM 953 C C . SER A 1 121 ? 8.062 8.367 8.523 1 96.25 121 SER A C 1
ATOM 955 O O . SER A 1 121 ? 7.605 7.957 7.453 1 96.25 121 SER A O 1
ATOM 957 N N . PRO A 1 122 ? 8.562 9.562 8.648 1 97.12 122 PRO A N 1
ATOM 958 C CA . PRO A 1 122 ? 8.773 10.383 7.453 1 97.12 122 PRO A CA 1
ATOM 959 C C . PRO A 1 122 ? 9.656 9.688 6.414 1 97.12 122 PRO A C 1
ATOM 961 O O . PRO A 1 122 ? 9.445 9.859 5.211 1 97.12 122 PRO A O 1
ATOM 964 N N . GLU A 1 123 ? 10.594 8.961 6.883 1 94.31 123 GLU A N 1
ATOM 965 C CA . GLU A 1 123 ? 11.445 8.188 5.984 1 94.31 123 GLU A CA 1
ATOM 966 C C . GLU A 1 123 ? 10.633 7.137 5.23 1 94.31 123 GLU A C 1
ATOM 968 O O . GLU A 1 123 ? 10.82 6.949 4.027 1 94.31 123 GLU A O 1
ATOM 973 N N . ASP A 1 124 ? 9.789 6.438 5.953 1 94.56 124 ASP A N 1
ATOM 974 C CA . ASP A 1 124 ? 8.914 5.457 5.316 1 94.56 124 ASP A CA 1
ATOM 975 C C . ASP A 1 124 ? 8.078 6.105 4.211 1 94.56 124 ASP A C 1
ATOM 977 O O . ASP A 1 124 ? 7.953 5.555 3.115 1 94.56 124 ASP A O 1
ATOM 981 N N . LEU A 1 125 ? 7.535 7.273 4.512 1 97.62 125 LEU A N 1
ATOM 982 C CA . LEU A 1 125 ? 6.672 7.965 3.562 1 97.62 125 LEU A CA 1
ATOM 983 C C . LEU A 1 125 ? 7.461 8.43 2.346 1 97.62 125 LEU A C 1
ATOM 985 O O . LEU A 1 125 ? 6.969 8.359 1.217 1 97.62 125 LEU A O 1
ATOM 989 N N . SER A 1 126 ? 8.633 8.938 2.582 1 96.31 126 SER A N 1
ATOM 990 C CA . SER A 1 126 ? 9.492 9.352 1.477 1 96.31 126 SER A CA 1
ATOM 991 C C . SER A 1 126 ? 9.805 8.18 0.551 1 96.31 126 SER A C 1
ATOM 993 O O . SER A 1 126 ? 9.742 8.312 -0.672 1 96.31 126 SER A O 1
ATOM 995 N N . ARG A 1 127 ? 10.125 7.078 1.172 1 94.56 127 ARG A N 1
ATOM 996 C CA . ARG A 1 127 ? 10.391 5.871 0.397 1 94.56 127 ARG A CA 1
ATOM 997 C C . ARG A 1 127 ? 9.148 5.418 -0.361 1 94.56 127 ARG A C 1
ATOM 999 O O . ARG A 1 127 ? 9.242 4.977 -1.509 1 94.56 127 ARG A O 1
ATOM 1006 N N . HIS A 1 128 ? 8.078 5.504 0.327 1 97.19 128 HIS A N 1
ATOM 1007 C CA . HIS A 1 128 ? 6.789 5.156 -0.264 1 97.19 128 HIS A CA 1
ATOM 1008 C C . HIS A 1 128 ? 6.516 5.98 -1.517 1 97.19 128 HIS A C 1
ATOM 1010 O O . HIS A 1 128 ? 6.18 5.43 -2.566 1 97.19 128 HIS A O 1
ATOM 1016 N N . VAL A 1 129 ? 6.664 7.258 -1.453 1 97.56 129 VAL A N 1
ATOM 1017 C CA . VAL A 1 129 ? 6.422 8.195 -2.547 1 97.56 129 VAL A CA 1
ATOM 1018 C C . VAL A 1 129 ? 7.402 7.926 -3.684 1 97.56 129 VAL A C 1
ATOM 1020 O O . VAL A 1 129 ? 7.023 7.953 -4.859 1 97.56 129 VAL A O 1
ATOM 1023 N N . MET A 1 130 ? 8.617 7.637 -3.361 1 96.06 130 MET A N 1
ATOM 1024 C CA . MET A 1 130 ? 9.641 7.363 -4.367 1 96.06 130 MET A CA 1
ATOM 1025 C C . MET A 1 130 ? 9.281 6.133 -5.191 1 96.06 130 MET A C 1
ATOM 1027 O O . MET A 1 130 ? 9.359 6.156 -6.418 1 96.06 130 MET A O 1
ATOM 1031 N N . LEU A 1 131 ? 8.883 5.098 -4.5 1 96.69 131 LEU A N 1
ATOM 1032 C CA . LEU A 1 131 ? 8.531 3.875 -5.211 1 96.69 131 LEU A CA 1
ATOM 1033 C C . LEU A 1 131 ? 7.355 4.109 -6.156 1 96.69 131 LEU A C 1
ATOM 1035 O O . LEU A 1 131 ? 7.41 3.732 -7.328 1 96.69 131 LEU A O 1
ATOM 1039 N N . VAL A 1 132 ? 6.336 4.738 -5.664 1 96.88 132 VAL A N 1
ATOM 1040 C CA . VAL A 1 132 ? 5.156 4.996 -6.48 1 96.88 132 VAL A CA 1
ATOM 1041 C C . VAL A 1 132 ? 5.516 5.93 -7.633 1 96.88 132 VAL A C 1
ATOM 1043 O O . VAL A 1 132 ? 5.027 5.766 -8.75 1 96.88 132 VAL A O 1
ATOM 1046 N N . GLY A 1 133 ? 6.34 6.902 -7.328 1 95.56 133 GLY A N 1
ATOM 1047 C CA . GLY A 1 133 ? 6.801 7.82 -8.359 1 95.56 133 GLY A CA 1
ATOM 1048 C C . GLY A 1 133 ? 7.562 7.137 -9.477 1 95.56 133 GLY A C 1
ATOM 1049 O O . GLY A 1 133 ? 7.438 7.512 -10.641 1 95.56 133 GLY A O 1
ATOM 1050 N N . MET A 1 134 ? 8.312 6.184 -9.164 1 93.5 134 MET A N 1
ATOM 1051 C CA . MET A 1 134 ? 9.078 5.449 -10.164 1 93.5 134 MET A CA 1
ATOM 1052 C C . MET A 1 134 ? 8.148 4.719 -11.133 1 93.5 134 MET A C 1
ATOM 1054 O O . MET A 1 134 ? 8.461 4.586 -12.32 1 93.5 134 MET A O 1
ATOM 1058 N N . TYR A 1 135 ? 7 4.277 -10.68 1 92.81 135 TYR A N 1
ATOM 1059 C CA . TYR A 1 135 ? 6.031 3.592 -11.531 1 92.81 135 TYR A CA 1
ATOM 1060 C C . TYR A 1 135 ? 5.07 4.586 -12.172 1 92.81 135 TYR A C 1
ATOM 1062 O O . TYR A 1 135 ? 4.586 4.363 -13.281 1 92.81 135 TYR A O 1
ATOM 1070 N N . GLY A 1 136 ? 4.809 5.684 -11.5 1 92.44 136 GLY A N 1
ATOM 1071 C CA . GLY A 1 136 ? 3.789 6.629 -11.93 1 92.44 136 GLY A CA 1
ATOM 1072 C C . GLY A 1 136 ? 4.348 7.781 -12.742 1 92.44 136 GLY A C 1
ATOM 1073 O O . GLY A 1 136 ? 3.592 8.562 -13.32 1 92.44 136 GLY A O 1
ATOM 1074 N N . GLY A 1 137 ? 5.684 8 -12.75 1 93.19 137 GLY A N 1
ATOM 1075 C CA . GLY A 1 137 ? 6.312 9.039 -13.555 1 93.19 137 GLY A CA 1
ATOM 1076 C C . GLY A 1 137 ? 6.727 10.25 -12.734 1 93.19 137 GLY A C 1
ATOM 1077 O O . GLY A 1 137 ? 6.289 10.422 -11.594 1 93.19 137 GLY A O 1
ATOM 1078 N N . ILE A 1 138 ? 7.449 11.062 -13.406 1 93.12 138 ILE A N 1
ATOM 1079 C CA . ILE A 1 138 ? 8.125 12.172 -12.75 1 93.12 138 ILE A CA 1
ATOM 1080 C C . ILE A 1 138 ? 7.094 13.203 -12.289 1 93.12 138 ILE A C 1
ATOM 1082 O O . ILE A 1 138 ? 7.266 13.844 -11.25 1 93.12 138 ILE A O 1
ATOM 1086 N N . GLN A 1 139 ? 6.008 13.398 -13.07 1 95.25 139 GLN A N 1
ATOM 1087 C CA . GLN A 1 139 ? 4.977 14.359 -12.68 1 95.25 139 GLN A CA 1
ATOM 1088 C C . GLN A 1 139 ? 4.316 13.953 -11.367 1 95.25 139 GLN A C 1
ATOM 1090 O O . GLN A 1 139 ? 4.133 14.781 -10.469 1 95.25 139 GLN A O 1
ATOM 1095 N N . LEU A 1 140 ? 4.027 12.695 -11.266 1 95.81 140 LEU A N 1
ATOM 1096 C CA . LEU A 1 140 ? 3.441 12.188 -10.031 1 95.81 140 LEU A CA 1
ATOM 1097 C C . LEU A 1 140 ? 4.426 12.305 -8.875 1 95.81 140 LEU A C 1
ATOM 1099 O O . LEU A 1 140 ? 4.055 12.742 -7.777 1 95.81 140 LEU A O 1
ATOM 1103 N N . LEU A 1 141 ? 5.648 11.992 -9.141 1 96.19 141 LEU A N 1
ATOM 1104 C CA . LEU A 1 141 ? 6.676 12.023 -8.102 1 96.19 141 LEU A CA 1
ATOM 1105 C C . LEU A 1 141 ? 6.836 13.43 -7.535 1 96.19 141 LEU A C 1
ATOM 1107 O O . LEU A 1 141 ? 6.809 13.617 -6.32 1 96.19 141 LEU A O 1
ATOM 1111 N N . ASN A 1 142 ? 6.941 14.359 -8.406 1 95.44 142 ASN A N 1
ATOM 1112 C CA . ASN A 1 142 ? 7.152 15.734 -7.977 1 95.44 142 ASN A CA 1
ATOM 1113 C C . ASN A 1 142 ? 5.953 16.266 -7.199 1 95.44 142 ASN A C 1
ATOM 1115 O O . ASN A 1 142 ? 6.113 16.906 -6.156 1 95.44 142 ASN A O 1
ATOM 1119 N N . ALA A 1 143 ? 4.805 16.016 -7.746 1 96.06 143 ALA A N 1
ATOM 1120 C CA . ALA A 1 143 ? 3.588 16.453 -7.07 1 96.06 143 ALA A CA 1
ATOM 1121 C C . ALA A 1 143 ? 3.467 15.812 -5.691 1 96.06 143 ALA A C 1
ATOM 1123 O O . ALA A 1 143 ? 3.123 16.484 -4.715 1 96.06 143 ALA A O 1
ATOM 1124 N N . ALA A 1 144 ? 3.777 14.555 -5.637 1 97.19 144 ALA A N 1
ATOM 1125 C CA . ALA A 1 144 ? 3.666 13.805 -4.391 1 97.19 144 ALA A CA 1
ATOM 1126 C C . ALA A 1 144 ? 4.672 14.305 -3.357 1 97.19 144 ALA A C 1
ATOM 1128 O O . ALA A 1 144 ? 4.348 14.43 -2.176 1 97.19 144 ALA A O 1
ATOM 1129 N N . LEU A 1 145 ? 5.879 14.555 -3.816 1 96.19 145 LEU A N 1
ATOM 1130 C CA . LEU A 1 145 ? 6.906 15.07 -2.916 1 96.19 145 LEU A CA 1
ATOM 1131 C C . LEU A 1 145 ? 6.523 16.438 -2.369 1 96.19 145 LEU A C 1
ATOM 1133 O O . LEU A 1 145 ? 6.734 16.719 -1.188 1 96.19 145 LEU A O 1
ATOM 1137 N N . THR A 1 146 ? 5.957 17.188 -3.219 1 95.38 146 THR A N 1
ATOM 1138 C CA . THR A 1 146 ? 5.496 18.516 -2.795 1 95.38 146 THR A CA 1
ATOM 1139 C C . THR A 1 146 ? 4.387 18.391 -1.752 1 95.38 146 THR A C 1
ATOM 1141 O O . THR A 1 146 ? 4.41 19.078 -0.729 1 95.38 146 THR A O 1
ATOM 1144 N N . THR A 1 147 ? 3.457 17.547 -2.018 1 96.56 147 THR A N 1
ATOM 1145 C CA . THR A 1 147 ? 2.359 17.328 -1.081 1 96.56 147 THR A CA 1
ATOM 1146 C C . THR A 1 147 ? 2.881 16.797 0.251 1 96.56 147 THR A C 1
ATOM 1148 O O . THR A 1 147 ? 2.43 17.234 1.315 1 96.56 147 THR A O 1
ATOM 1151 N N . LEU A 1 148 ? 3.799 15.883 0.206 1 97.81 148 LEU A N 1
ATOM 1152 C CA . LEU A 1 148 ? 4.383 15.32 1.42 1 97.81 148 LEU A CA 1
ATOM 1153 C C . LEU A 1 148 ? 5.113 16.391 2.217 1 97.81 148 LEU A C 1
ATOM 1155 O O . LEU A 1 148 ? 4.934 16.5 3.432 1 97.81 148 LEU A O 1
ATOM 1159 N N . GLU A 1 149 ? 5.918 17.156 1.495 1 96.31 149 GLU A N 1
ATOM 1160 C CA . GLU A 1 149 ? 6.672 18.219 2.148 1 96.31 149 GLU A CA 1
ATOM 1161 C C . GLU A 1 149 ? 5.742 19.219 2.828 1 96.31 149 GLU A C 1
ATOM 1163 O O . GLU A 1 149 ? 5.965 19.609 3.977 1 96.31 149 GLU A O 1
ATOM 1168 N N . ARG A 1 150 ? 4.762 19.594 2.172 1 95.88 150 ARG A N 1
ATOM 1169 C CA . ARG A 1 150 ? 3.799 20.547 2.73 1 95.88 150 ARG A CA 1
ATOM 1170 C C . ARG A 1 150 ? 3.094 19.953 3.945 1 95.88 150 ARG A C 1
ATOM 1172 O O . ARG A 1 150 ? 2.889 20.641 4.945 1 95.88 150 ARG A O 1
ATOM 1179 N N . THR A 1 151 ? 2.715 18.719 3.869 1 97.69 151 THR A N 1
ATOM 1180 C CA . THR A 1 151 ? 2.047 18.047 4.98 1 97.69 151 THR A CA 1
ATOM 1181 C C . THR A 1 151 ? 2.961 17.984 6.203 1 97.69 151 THR A C 1
ATOM 1183 O O . THR A 1 151 ? 2.543 18.297 7.316 1 97.69 151 THR A O 1
ATOM 1186 N N . LEU A 1 152 ? 4.215 17.625 5.977 1 97.75 152 LEU A N 1
ATOM 1187 C CA . LEU A 1 152 ? 5.152 17.5 7.086 1 97.75 152 LEU A CA 1
ATOM 1188 C C . LEU A 1 152 ? 5.422 18.844 7.734 1 97.75 152 LEU A C 1
ATOM 1190 O O . LEU A 1 152 ? 5.504 18.953 8.961 1 97.75 152 LEU A O 1
ATOM 1194 N N . ASN A 1 153 ? 5.559 19.828 6.906 1 96.12 153 ASN A N 1
ATOM 1195 C CA . ASN A 1 153 ? 5.766 21.172 7.445 1 96.12 153 ASN A CA 1
ATOM 1196 C C . ASN A 1 153 ? 4.57 21.641 8.273 1 96.12 153 ASN A C 1
ATOM 1198 O O . ASN A 1 153 ? 4.742 22.25 9.328 1 96.12 153 ASN A O 1
ATOM 1202 N N . LEU A 1 154 ? 3.451 21.391 7.766 1 96.19 154 LEU A N 1
ATOM 1203 C CA . LEU A 1 154 ? 2.236 21.734 8.492 1 96.19 154 LEU A CA 1
ATOM 1204 C C . LEU A 1 154 ? 2.18 21.016 9.836 1 96.19 154 LEU A C 1
ATOM 1206 O O . LEU A 1 154 ? 1.878 21.625 10.867 1 96.19 154 LEU A O 1
ATOM 1210 N N . LEU A 1 155 ? 2.447 19.75 9.852 1 98 155 LEU A N 1
ATOM 1211 C CA . LEU A 1 155 ? 2.41 18.953 11.07 1 98 155 LEU A CA 1
ATOM 1212 C C . LEU A 1 155 ? 3.463 19.438 12.07 1 98 155 LEU A C 1
ATOM 1214 O O . LEU A 1 155 ? 3.225 19.438 13.273 1 98 155 LEU A O 1
ATOM 1218 N N . LYS A 1 156 ? 4.621 19.781 11.516 1 96.94 156 LYS A N 1
ATOM 1219 C CA . LYS A 1 156 ? 5.672 20.328 12.375 1 96.94 156 LYS A CA 1
ATOM 1220 C C . LYS A 1 156 ? 5.184 21.562 13.109 1 96.94 156 LYS A C 1
ATOM 1222 O O . LYS A 1 156 ? 5.418 21.719 14.312 1 96.94 156 LYS A O 1
ATOM 1227 N N . ARG A 1 157 ? 4.504 22.391 12.414 1 95.62 157 ARG A N 1
ATOM 1228 C CA . ARG A 1 157 ? 3.967 23.609 13.008 1 95.62 157 ARG A CA 1
ATOM 1229 C C . ARG A 1 157 ? 2.896 23.281 14.039 1 95.62 157 ARG A C 1
ATOM 1231 O O . ARG A 1 157 ? 2.797 23.953 15.07 1 95.62 157 ARG A O 1
ATOM 1238 N N . LEU A 1 158 ? 2.143 22.219 13.828 1 97.12 158 LEU A N 1
ATOM 1239 C CA . LEU A 1 158 ? 0.997 21.906 14.672 1 97.12 158 LEU A CA 1
ATOM 1240 C C . LEU A 1 158 ? 1.429 21.094 15.891 1 97.12 158 LEU A C 1
ATOM 1242 O O . LEU A 1 158 ? 0.696 21.016 16.875 1 97.12 158 LEU A O 1
ATOM 1246 N N . ALA A 1 159 ? 2.564 20.516 15.82 1 96.69 159 ALA A N 1
ATOM 1247 C CA . ALA A 1 159 ? 3.016 19.578 16.844 1 96.69 159 ALA A CA 1
ATOM 1248 C C . ALA A 1 159 ? 3.035 20.234 18.219 1 96.69 159 ALA A C 1
ATOM 1250 O O . ALA A 1 159 ? 2.789 19.578 19.234 1 96.69 159 ALA A O 1
ATOM 1251 N N . TRP A 1 160 ? 3.266 21.516 18.25 1 92.75 160 TRP A N 1
ATOM 1252 C CA . TRP A 1 160 ? 3.385 22.188 19.547 1 92.75 160 TRP A CA 1
ATOM 1253 C C . TRP A 1 160 ? 2.262 23.203 19.734 1 92.75 160 TRP A C 1
ATOM 1255 O O . TRP A 1 160 ? 2.338 24.062 20.625 1 92.75 160 TRP A O 1
ATOM 1265 N N . SER A 1 161 ? 1.362 23.062 18.875 1 91.31 161 SER A N 1
ATOM 1266 C CA . SER A 1 161 ? 0.187 23.906 19.078 1 91.31 161 SER A CA 1
ATOM 1267 C C . SER A 1 161 ? -0.603 23.469 20.312 1 91.31 161 SER A C 1
ATOM 1269 O O . SER A 1 161 ? -0.298 22.438 20.922 1 91.31 161 SER A O 1
ATOM 1271 N N . ASN A 1 162 ? -1.527 24.281 20.766 1 87.31 162 ASN A N 1
ATOM 1272 C CA . ASN A 1 162 ? -2.225 24.062 22.031 1 87.31 162 ASN A CA 1
ATOM 1273 C C . ASN A 1 162 ? -2.965 22.719 22.031 1 87.31 162 ASN A C 1
ATOM 1275 O O . ASN A 1 162 ? -2.977 22.016 23.047 1 87.31 162 ASN A O 1
ATOM 1279 N N . ASN A 1 163 ? -3.625 22.438 20.953 1 86.12 163 ASN A N 1
ATOM 1280 C CA . ASN A 1 163 ? -4.371 21.188 20.875 1 86.12 163 ASN A CA 1
ATOM 1281 C C . ASN A 1 163 ? -4.305 20.578 19.484 1 86.12 163 ASN A C 1
ATOM 1283 O O . ASN A 1 163 ? -5.25 20.703 18.703 1 86.12 163 ASN A O 1
ATOM 1287 N N . PRO A 1 164 ? -3.27 19.812 19.234 1 93.38 164 PRO A N 1
ATOM 1288 C CA . PRO A 1 164 ? -3.137 19.234 17.891 1 93.38 164 PRO A CA 1
ATOM 1289 C C . PRO A 1 164 ? -3.971 17.969 17.703 1 93.38 164 PRO A C 1
ATOM 1291 O O . PRO A 1 164 ? -3.438 16.922 17.328 1 93.38 164 PRO A O 1
ATOM 1294 N N . ILE A 1 165 ? -5.348 18.156 18 1 94.38 165 ILE A N 1
ATOM 1295 C CA . ILE A 1 165 ? -6.258 17.031 17.859 1 94.38 165 ILE A CA 1
ATOM 1296 C C . ILE A 1 165 ? -6.555 16.781 16.375 1 94.38 165 ILE A C 1
ATOM 1298 O O . ILE A 1 165 ? -6.41 17.688 15.547 1 94.38 165 ILE A O 1
ATOM 1302 N N . PRO A 1 166 ? -6.996 15.586 15.992 1 96.75 166 PRO A N 1
ATOM 1303 C CA . PRO A 1 166 ? -7.152 15.203 14.586 1 96.75 166 PRO A CA 1
ATOM 1304 C C . PRO A 1 166 ? -8.07 16.156 13.82 1 96.75 166 PRO A C 1
ATOM 1306 O O . PRO A 1 166 ? -7.777 16.516 12.68 1 96.75 166 PRO A O 1
ATOM 1309 N N . GLY A 1 167 ? -9.164 16.578 14.461 1 94.5 167 GLY A N 1
ATOM 1310 C CA . GLY A 1 167 ? -10.062 17.516 13.789 1 94.5 167 GLY A CA 1
ATOM 1311 C C . GLY A 1 167 ? -9.375 18.781 13.344 1 94.5 167 GLY A C 1
ATOM 1312 O O . GLY A 1 167 ? -9.594 19.266 12.227 1 94.5 167 GLY A O 1
ATOM 1313 N N . GLU A 1 168 ? -8.555 19.328 14.172 1 94.5 168 GLU A N 1
ATOM 1314 C CA . GLU A 1 168 ? -7.816 20.547 13.859 1 94.5 168 GLU A CA 1
ATOM 1315 C C . GLU A 1 168 ? -6.762 20.297 12.789 1 94.5 168 GLU A C 1
ATOM 1317 O O . GLU A 1 168 ? -6.586 21.109 11.875 1 94.5 168 GLU A O 1
ATOM 1322 N N . VAL A 1 169 ? -6.086 19.203 12.906 1 96.69 169 VAL A N 1
ATOM 1323 C CA . VAL A 1 169 ? -5.047 18.859 11.945 1 96.69 169 VAL A CA 1
ATOM 1324 C C . VAL A 1 169 ? -5.66 18.719 10.555 1 96.69 169 VAL A C 1
ATOM 1326 O O . VAL A 1 169 ? -5.133 19.25 9.578 1 96.69 169 VAL A O 1
ATOM 1329 N N . VAL A 1 170 ? -6.797 18 10.453 1 95.38 170 VAL A N 1
ATOM 1330 C CA . VAL A 1 170 ? -7.461 17.781 9.172 1 95.38 170 VAL A CA 1
ATOM 1331 C C . VAL A 1 170 ? -7.91 19.125 8.586 1 95.38 170 VAL A C 1
ATOM 1333 O O . VAL A 1 170 ? -7.766 19.359 7.387 1 95.38 170 VAL A O 1
ATOM 1336 N N . ARG A 1 171 ? -8.406 20.031 9.391 1 92.94 171 ARG A N 1
ATOM 1337 C CA . ARG A 1 171 ? -8.805 21.359 8.938 1 92.94 171 ARG A CA 1
ATOM 1338 C C . ARG A 1 171 ? -7.617 22.109 8.352 1 92.94 171 ARG A C 1
ATOM 1340 O O . ARG A 1 171 ? -7.742 22.766 7.312 1 92.94 171 ARG A O 1
ATOM 1347 N N . GLU A 1 172 ? -6.516 22.047 9.031 1 94.5 172 GLU A N 1
ATOM 1348 C CA . GLU A 1 172 ? -5.312 22.734 8.562 1 94.5 172 GLU A CA 1
ATOM 1349 C C . GLU A 1 172 ? -4.789 22.109 7.27 1 94.5 172 GLU A C 1
ATOM 1351 O O . GLU A 1 172 ? -4.285 22.828 6.398 1 94.5 172 GLU A O 1
ATOM 1356 N N . ILE A 1 173 ? -4.891 20.781 7.152 1 95.06 173 ILE A N 1
ATOM 1357 C CA . ILE A 1 173 ? -4.5 20.109 5.918 1 95.06 173 ILE A CA 1
ATOM 1358 C C . ILE A 1 173 ? -5.406 20.562 4.777 1 95.06 173 ILE A C 1
ATOM 1360 O O . ILE A 1 173 ? -4.926 20.875 3.682 1 95.06 173 ILE A O 1
ATOM 1364 N N . GLU A 1 174 ? -6.648 20.594 4.996 1 92.06 174 GLU A N 1
ATOM 1365 C CA . GLU A 1 174 ? -7.602 21.062 3.99 1 92.06 174 GLU A CA 1
ATOM 1366 C C . GLU A 1 174 ? -7.281 22.469 3.527 1 92.06 174 GLU A C 1
ATOM 1368 O O . GLU A 1 174 ? -7.309 22.766 2.33 1 92.06 174 GLU A O 1
ATOM 1373 N N . GLY A 1 175 ? -6.98 23.312 4.43 1 90.38 175 GLY A N 1
ATOM 1374 C CA . GLY A 1 175 ? -6.629 24.688 4.105 1 90.38 175 GLY A CA 1
ATOM 1375 C C . GLY A 1 175 ? -5.285 24.812 3.412 1 90.38 175 GLY A C 1
ATOM 1376 O O . GLY A 1 175 ? -5.109 25.656 2.539 1 90.38 175 GLY A O 1
ATOM 1377 N N . GLY A 1 176 ? -4.363 24.031 3.844 1 90.75 176 GLY A N 1
ATOM 1378 C CA . GLY A 1 176 ? -2.99 24.125 3.369 1 90.75 176 GLY A CA 1
ATOM 1379 C C . GLY A 1 176 ? -2.771 23.453 2.027 1 90.75 176 GLY A C 1
ATOM 1380 O O . GLY A 1 176 ? -1.854 23.812 1.288 1 90.75 176 GLY A O 1
ATOM 1381 N N . LEU A 1 177 ? -3.502 22.359 1.823 1 88.69 177 LEU A N 1
ATOM 1382 C CA . LEU A 1 177 ? -3.332 21.594 0.586 1 88.69 177 LEU A CA 1
ATOM 1383 C C . LEU A 1 177 ? -4.445 21.922 -0.404 1 88.69 177 LEU A C 1
ATOM 1385 O O . LEU A 1 177 ? -4.457 21.406 -1.522 1 88.69 177 LEU A O 1
ATOM 1389 N N . GLY A 1 178 ? -5.332 22.891 -0.152 1 65.56 178 GLY A N 1
ATOM 1390 C CA . GLY A 1 178 ? -6.504 23.281 -0.915 1 65.56 178 GLY A CA 1
ATOM 1391 C C . GLY A 1 178 ? -6.398 22.938 -2.389 1 65.56 178 GLY A C 1
ATOM 1392 O O . GLY A 1 178 ? -5.598 22.094 -2.781 1 65.56 178 GLY A O 1
ATOM 1393 N N . PRO A 1 179 ? -7.242 23.766 -3.393 1 57.62 179 PRO A N 1
ATOM 1394 C CA . PRO A 1 179 ? -7.684 23.25 -4.684 1 57.62 179 PRO A CA 1
ATOM 1395 C C . PRO A 1 179 ? -6.535 22.703 -5.527 1 57.62 179 PRO A C 1
ATOM 1397 O O . PRO A 1 179 ? -5.406 23.188 -5.426 1 57.62 179 PRO A O 1
ATOM 1400 N N . PRO A 1 180 ? -6.703 21.328 -5.848 1 47.97 180 PRO A N 1
ATOM 1401 C CA . PRO A 1 180 ? -5.66 20.844 -6.754 1 47.97 180 PRO A CA 1
ATOM 1402 C C . PRO A 1 180 ? -5.191 21.922 -7.738 1 47.97 180 PRO A C 1
ATOM 1404 O O . PRO A 1 180 ? -5.984 22.766 -8.164 1 47.97 180 PRO A O 1
ATOM 1407 N N . LEU A 1 181 ? -3.891 22.109 -7.762 1 39.53 181 LEU A N 1
ATOM 1408 C CA . LEU A 1 181 ? -3.346 23.109 -8.68 1 39.53 181 LEU A CA 1
ATOM 1409 C C . LEU A 1 181 ? -3.947 22.953 -10.07 1 39.53 181 LEU A C 1
ATOM 1411 O O . LEU A 1 181 ? -4.145 23.938 -10.781 1 39.53 181 LEU A O 1
ATOM 1415 N N . ASN A 1 182 ? -3.465 21.875 -10.891 1 34.81 182 ASN A N 1
ATOM 1416 C CA . ASN A 1 182 ? -3.754 21.891 -12.32 1 34.81 182 ASN A CA 1
ATOM 1417 C C . ASN A 1 182 ? -5.219 21.578 -12.594 1 34.81 182 ASN A C 1
ATOM 1419 O O . ASN A 1 182 ? -5.699 20.484 -12.25 1 34.81 182 ASN A O 1
ATOM 1423 N N . LYS A 1 183 ? -6.156 22.422 -12.539 1 31.05 183 LYS A N 1
ATOM 1424 C CA . LYS A 1 183 ? -7.293 22.312 -13.453 1 31.05 183 LYS A CA 1
ATOM 1425 C C . LYS A 1 183 ? -6.824 22.219 -14.898 1 31.05 183 LYS A C 1
ATOM 1427 O O . LYS A 1 183 ? -5.883 22.922 -15.297 1 31.05 183 LYS A O 1
ATOM 1432 N N . MET B 1 1 ? -50.688 -22.344 -27.688 1 31.59 1 MET B N 1
ATOM 1433 C CA . MET B 1 1 ? -49.812 -23.5 -27.594 1 31.59 1 MET B CA 1
ATOM 1434 C C . MET B 1 1 ? -48.344 -23.078 -27.609 1 31.59 1 MET B C 1
ATOM 1436 O O . MET B 1 1 ? -47.5 -23.703 -26.969 1 31.59 1 MET B O 1
ATOM 1440 N N . LEU B 1 2 ? -47.969 -22.141 -28.5 1 39.59 2 LEU B N 1
ATOM 1441 C CA . LEU B 1 2 ? -46.625 -21.656 -28.703 1 39.59 2 LEU B CA 1
ATOM 1442 C C . LEU B 1 2 ? -46.188 -20.75 -27.562 1 39.59 2 LEU B C 1
ATOM 1444 O O . LEU B 1 2 ? -45 -20.672 -27.25 1 39.59 2 LEU B O 1
ATOM 1448 N N . GLU B 1 3 ? -47.062 -19.953 -26.953 1 36.44 3 GLU B N 1
ATOM 1449 C CA . GLU B 1 3 ? -46.719 -18.984 -25.922 1 36.44 3 GLU B CA 1
ATOM 1450 C C . GLU B 1 3 ? -46.281 -19.672 -24.641 1 36.44 3 GLU B C 1
ATOM 1452 O O . GLU B 1 3 ? -45.469 -19.125 -23.875 1 36.44 3 GLU B O 1
ATOM 1457 N N . ASP B 1 4 ? -46.906 -20.812 -24.266 1 35.41 4 ASP B N 1
ATOM 1458 C CA . ASP B 1 4 ? -46.594 -21.484 -23.016 1 35.41 4 ASP B CA 1
ATOM 1459 C C . ASP B 1 4 ? -45.188 -22.078 -23.016 1 35.41 4 ASP B C 1
ATOM 1461 O O . ASP B 1 4 ? -44.656 -22.438 -21.969 1 35.41 4 ASP B O 1
ATOM 1465 N N . SER B 1 5 ? -44.688 -22.453 -24.203 1 29.97 5 SER B N 1
ATOM 1466 C CA . SER B 1 5 ? -43.406 -23.156 -24.234 1 29.97 5 SER B CA 1
ATOM 1467 C C . SER B 1 5 ? -42.25 -22.203 -23.938 1 29.97 5 SER B C 1
ATOM 1469 O O . SER B 1 5 ? -41.125 -22.625 -23.859 1 29.97 5 SER B O 1
ATOM 1471 N N . ILE B 1 6 ? -42.406 -20.859 -24.266 1 32.03 6 ILE B N 1
ATOM 1472 C CA . ILE B 1 6 ? -41.25 -19.984 -24.109 1 32.03 6 ILE B CA 1
ATOM 1473 C C . ILE B 1 6 ? -41.031 -19.688 -22.641 1 32.03 6 ILE B C 1
ATOM 1475 O O . ILE B 1 6 ? -39.906 -19.391 -22.219 1 32.03 6 ILE B O 1
ATOM 1479 N N . ILE B 1 7 ? -42.125 -19.562 -21.781 1 32.03 7 ILE B N 1
ATOM 1480 C CA . ILE B 1 7 ? -41.969 -19.156 -20.391 1 32.03 7 ILE B CA 1
ATOM 1481 C C . ILE B 1 7 ? -41.281 -20.266 -19.594 1 32.03 7 ILE B C 1
ATOM 1483 O O . ILE B 1 7 ? -40.781 -20.047 -18.484 1 32.03 7 ILE B O 1
ATOM 1487 N N . GLN B 1 8 ? -41.5 -21.5 -19.922 1 30.11 8 GLN B N 1
ATOM 1488 C CA . GLN B 1 8 ? -40.938 -22.562 -19.094 1 30.11 8 GLN B CA 1
ATOM 1489 C C . GLN B 1 8 ? -39.406 -22.578 -19.172 1 30.11 8 GLN B C 1
ATOM 1491 O O . GLN B 1 8 ? -38.75 -23.234 -18.359 1 30.11 8 GLN B O 1
ATOM 1496 N N . GLN B 1 9 ? -38.875 -22.172 -20.297 1 28.97 9 GLN B N 1
ATOM 1497 C CA . GLN B 1 9 ? -37.438 -22.438 -20.453 1 28.97 9 GLN B CA 1
ATOM 1498 C C . GLN B 1 9 ? -36.625 -21.516 -19.562 1 28.97 9 GLN B C 1
ATOM 1500 O O . GLN B 1 9 ? -35.406 -21.719 -19.406 1 28.97 9 GLN B O 1
ATOM 1505 N N . LEU B 1 10 ? -37.188 -20.266 -19.281 1 31.48 10 LEU B N 1
ATOM 1506 C CA . LEU B 1 10 ? -36.312 -19.375 -18.547 1 31.48 10 LEU B CA 1
ATOM 1507 C C . LEU B 1 10 ? -36.375 -19.656 -17.047 1 31.48 10 LEU B C 1
ATOM 1509 O O . LEU B 1 10 ? -36.188 -18.734 -16.234 1 31.48 10 LEU B O 1
ATOM 1513 N N . THR B 1 11 ? -37.094 -20.594 -16.641 1 29.12 11 THR B N 1
ATOM 1514 C CA . THR B 1 11 ? -37 -20.781 -15.203 1 29.12 11 THR B CA 1
ATOM 1515 C C . THR B 1 11 ? -35.562 -21.141 -14.805 1 29.12 11 THR B C 1
ATOM 1517 O O . THR B 1 11 ? -35.031 -22.125 -15.289 1 29.12 11 THR B O 1
ATOM 1520 N N . PRO B 1 12 ? -34.844 -20.172 -14.367 1 31.3 12 PRO B N 1
ATOM 1521 C CA . PRO B 1 12 ? -33.5 -20.609 -13.93 1 31.3 12 PRO B CA 1
ATOM 1522 C C . PRO B 1 12 ? -33.531 -21.859 -13.062 1 31.3 12 PRO B C 1
ATOM 1524 O O . PRO B 1 12 ? -34.344 -21.953 -12.133 1 31.3 12 PRO B O 1
ATOM 1527 N N . LYS B 1 13 ? -33.344 -23 -13.625 1 33.91 13 LYS B N 1
ATOM 1528 C CA . LYS B 1 13 ? -33.125 -24.141 -12.742 1 33.91 13 LYS B CA 1
ATOM 1529 C C . LYS B 1 13 ? -32.375 -23.734 -11.484 1 33.91 13 LYS B C 1
ATOM 1531 O O . LYS B 1 13 ? -31.312 -23.094 -11.57 1 33.91 13 LYS B O 1
ATOM 1536 N N . GLU B 1 14 ? -32.969 -23.656 -10.359 1 34.38 14 GLU B N 1
ATOM 1537 C CA . GLU B 1 14 ? -32.406 -23.672 -9.016 1 34.38 14 GLU B CA 1
ATOM 1538 C C . GLU B 1 14 ? -31.328 -24.734 -8.883 1 34.38 14 GLU B C 1
ATOM 1540 O O . GLU B 1 14 ? -31.641 -25.906 -8.672 1 34.38 14 GLU B O 1
ATOM 1545 N N . GLU B 1 15 ? -30.516 -25.062 -9.852 1 34.44 15 GLU B N 1
ATOM 1546 C CA . GLU B 1 15 ? -29.5 -26.062 -9.484 1 34.44 15 GLU B CA 1
ATOM 1547 C C . GLU B 1 15 ? -29.031 -25.859 -8.047 1 34.44 15 GLU B C 1
ATOM 1549 O O . GLU B 1 15 ? -28.703 -24.734 -7.645 1 34.44 15 GLU B O 1
ATOM 1554 N N . SER B 1 16 ? -29.406 -26.609 -7.082 1 35.25 16 SER B N 1
ATOM 1555 C CA . SER B 1 16 ? -29.125 -26.891 -5.68 1 35.25 16 SER B CA 1
ATOM 1556 C C . SER B 1 16 ? -27.641 -26.688 -5.363 1 35.25 16 SER B C 1
ATOM 1558 O O . SER B 1 16 ? -27.234 -26.781 -4.203 1 35.25 16 SER B O 1
ATOM 1560 N N . GLY B 1 17 ? -26.688 -27.344 -6.156 1 34.81 17 GLY B N 1
ATOM 1561 C CA . GLY B 1 17 ? -25.281 -27.469 -5.816 1 34.81 17 GLY B CA 1
ATOM 1562 C C . GLY B 1 17 ? -24.656 -26.156 -5.367 1 34.81 17 GLY B C 1
ATOM 1563 O O . GLY B 1 17 ? -24.312 -25.297 -6.195 1 34.81 17 GLY B O 1
ATOM 1564 N N . THR B 1 18 ? -25.156 -25.422 -4.512 1 37 18 THR B N 1
ATOM 1565 C CA . THR B 1 18 ? -24.406 -24.375 -3.848 1 37 18 THR B CA 1
ATOM 1566 C C . THR B 1 18 ? -22.938 -24.75 -3.725 1 37 18 THR B C 1
ATOM 1568 O O . THR B 1 18 ? -22.547 -25.453 -2.795 1 37 18 THR B O 1
ATOM 1571 N N . ALA B 1 19 ? -22.281 -25.516 -4.488 1 37.72 19 ALA B N 1
ATOM 1572 C CA . ALA B 1 19 ? -20.844 -25.766 -4.461 1 37.72 19 ALA B CA 1
ATOM 1573 C C . ALA B 1 19 ? -20.109 -24.656 -3.719 1 37.72 19 ALA B C 1
ATOM 1575 O O . ALA B 1 19 ? -20.062 -23.516 -4.18 1 37.72 19 ALA B O 1
ATOM 1576 N N . GLY B 1 20 ? -20.234 -24.5 -2.518 1 41.84 20 GLY B N 1
ATOM 1577 C CA . GLY B 1 20 ? -19.625 -23.625 -1.527 1 41.84 20 GLY B CA 1
ATOM 1578 C C . GLY B 1 20 ? -18.234 -23.156 -1.907 1 41.84 20 GLY B C 1
ATOM 1579 O O . GLY B 1 20 ? -17.281 -23.938 -1.833 1 41.84 20 GLY B O 1
ATOM 1580 N N . THR B 1 21 ? -18.078 -22.453 -2.844 1 52.38 21 THR B N 1
ATOM 1581 C CA . THR B 1 21 ? -16.797 -21.938 -3.33 1 52.38 21 THR B CA 1
ATOM 1582 C C . THR B 1 21 ? -15.859 -21.609 -2.166 1 52.38 21 THR B C 1
ATOM 1584 O O . THR B 1 21 ? -16.25 -20.922 -1.229 1 52.38 21 THR B O 1
ATOM 1587 N N . ALA B 1 22 ? -15.094 -22.531 -1.827 1 62.91 22 ALA B N 1
ATOM 1588 C CA . ALA B 1 22 ? -14.094 -22.312 -0.789 1 62.91 22 ALA B CA 1
ATOM 1589 C C . ALA B 1 22 ? -13.633 -20.859 -0.766 1 62.91 22 ALA B C 1
ATOM 1591 O O . ALA B 1 22 ? -13.492 -20.234 -1.817 1 62.91 22 ALA B O 1
ATOM 1592 N N . PRO B 1 23 ? -13.688 -20.344 0.501 1 84.88 23 PRO B N 1
ATOM 1593 C CA . PRO B 1 23 ? -13.148 -18.984 0.628 1 84.88 23 PRO B CA 1
ATOM 1594 C C . PRO B 1 23 ? -11.766 -18.844 0.002 1 84.88 23 PRO B C 1
ATOM 1596 O O . PRO B 1 23 ? -10.961 -19.781 0.035 1 84.88 23 PRO B O 1
ATOM 1599 N N . ILE B 1 24 ? -11.609 -17.812 -0.768 1 90.25 24 ILE B N 1
ATOM 1600 C CA . ILE B 1 24 ? -10.359 -17.516 -1.468 1 90.25 24 ILE B CA 1
ATOM 1601 C C . ILE B 1 24 ? -9.18 -17.703 -0.52 1 90.25 24 ILE B C 1
ATOM 1603 O O . ILE B 1 24 ? -8.109 -18.156 -0.935 1 90.25 24 ILE B O 1
ATOM 1607 N N . GLN B 1 25 ? -9.398 -17.531 0.758 1 89.06 25 GLN B N 1
ATOM 1608 C CA . GLN B 1 25 ? -8.336 -17.594 1.764 1 89.06 25 GLN B CA 1
ATOM 1609 C C . GLN B 1 25 ? -7.902 -19.031 2.021 1 89.06 25 GLN B C 1
ATOM 1611 O O . GLN B 1 25 ? -6.82 -19.266 2.559 1 89.06 25 GLN B O 1
ATOM 1616 N N . GLY B 1 26 ? -8.789 -19.953 1.61 1 92.31 26 GLY B N 1
ATOM 1617 C CA . GLY B 1 26 ? -8.484 -21.344 1.896 1 92.31 26 GLY B CA 1
ATOM 1618 C C . GLY B 1 26 ? -7.895 -22.078 0.71 1 92.31 26 GLY B C 1
ATOM 1619 O O . GLY B 1 26 ? -7.551 -23.266 0.815 1 92.31 26 GLY B O 1
ATOM 1620 N N . ILE B 1 27 ? -7.703 -21.422 -0.346 1 95.25 27 ILE B N 1
ATOM 1621 C CA . ILE B 1 27 ? -7.23 -22.062 -1.568 1 95.25 27 ILE B CA 1
ATOM 1622 C C . ILE B 1 27 ? -5.793 -22.547 -1.379 1 95.25 27 ILE B C 1
ATOM 1624 O O . ILE B 1 27 ? -5.473 -23.703 -1.679 1 95.25 27 ILE B O 1
ATOM 1628 N N . LEU B 1 28 ? -4.93 -21.688 -0.943 1 97 28 LEU B N 1
ATOM 1629 C CA . LEU B 1 28 ? -3.529 -22 -0.69 1 97 28 LEU B CA 1
ATOM 1630 C C . LEU B 1 28 ? -3.279 -22.203 0.8 1 97 28 LEU B C 1
ATOM 1632 O O . LEU B 1 28 ? -3.281 -21.25 1.572 1 97 28 LEU B O 1
ATOM 1636 N N . GLY B 1 29 ? -3.027 -23.484 1.197 1 94.62 29 GLY B N 1
ATOM 1637 C CA . GLY B 1 29 ? -2.873 -23.828 2.602 1 94.62 29 GLY B CA 1
ATOM 1638 C C . GLY B 1 29 ? -1.479 -23.562 3.133 1 94.62 29 GLY B C 1
ATOM 1639 O O . GLY B 1 29 ? -0.578 -23.203 2.373 1 94.62 29 GLY B O 1
ATOM 1640 N N . GLY B 1 30 ? -1.368 -23.734 4.457 1 95.75 30 GLY B N 1
ATOM 1641 C CA . GLY B 1 30 ? -0.115 -23.453 5.137 1 95.75 30 GLY B CA 1
ATOM 1642 C C . GLY B 1 30 ? 1.034 -24.328 4.66 1 95.75 30 GLY B C 1
ATOM 1643 O O . GLY B 1 30 ? 2.154 -23.844 4.484 1 95.75 30 GLY B O 1
ATOM 1644 N N . ASP B 1 31 ? 0.812 -25.625 4.453 1 95.94 31 ASP B N 1
ATOM 1645 C CA . ASP B 1 31 ? 1.867 -26.531 4.016 1 95.94 31 ASP B CA 1
ATOM 1646 C C . ASP B 1 31 ? 2.338 -26.203 2.604 1 95.94 31 ASP B C 1
ATOM 1648 O O . ASP B 1 31 ? 3.537 -26.219 2.318 1 95.94 31 ASP B O 1
ATOM 1652 N N . GLU B 1 32 ? 1.397 -25.938 1.766 1 97.06 32 GLU B N 1
ATOM 1653 C CA . GLU B 1 32 ? 1.739 -25.531 0.407 1 97.06 32 GLU B CA 1
ATOM 1654 C C . GLU B 1 32 ? 2.564 -24.234 0.412 1 97.06 32 GLU B C 1
ATOM 1656 O O . GLU B 1 32 ? 3.592 -24.156 -0.264 1 97.06 32 GLU B O 1
ATOM 1661 N N . LEU B 1 33 ? 2.129 -23.312 1.129 1 97.56 33 LEU B N 1
ATOM 1662 C CA . LEU B 1 33 ? 2.807 -22.016 1.215 1 97.56 33 LEU B CA 1
ATOM 1663 C C . LEU B 1 33 ? 4.215 -22.172 1.774 1 97.56 33 LEU B C 1
ATOM 1665 O O . LEU B 1 33 ? 5.156 -21.547 1.282 1 97.56 33 LEU B O 1
ATOM 1669 N N . LYS B 1 34 ? 4.34 -22.969 2.785 1 97.06 34 LYS B N 1
ATOM 1670 C CA . LYS B 1 34 ? 5.648 -23.25 3.371 1 97.06 34 LYS B CA 1
ATOM 1671 C C . LYS B 1 34 ? 6.602 -23.844 2.342 1 97.06 34 LYS B C 1
ATOM 1673 O O . LYS B 1 34 ? 7.77 -23.453 2.266 1 97.06 34 LYS B O 1
ATOM 1678 N N . ASN B 1 35 ? 6.125 -24.797 1.62 1 97.25 35 ASN B N 1
ATOM 1679 C CA . ASN B 1 35 ? 6.961 -25.438 0.606 1 97.25 35 ASN B CA 1
ATOM 1680 C C . ASN B 1 35 ? 7.391 -24.438 -0.469 1 97.25 35 ASN B C 1
ATOM 1682 O O . ASN B 1 35 ? 8.547 -24.438 -0.89 1 97.25 35 ASN B O 1
ATOM 1686 N N . LEU B 1 36 ? 6.465 -23.609 -0.965 1 98 36 LEU B N 1
ATOM 1687 C CA . LEU B 1 36 ? 6.781 -22.578 -1.95 1 98 36 LEU B CA 1
ATOM 1688 C C . LEU B 1 36 ? 7.828 -21.609 -1.41 1 98 36 LEU B C 1
ATOM 1690 O O . LEU B 1 36 ? 8.789 -21.281 -2.109 1 98 36 LEU B O 1
ATOM 1694 N N . ARG B 1 37 ? 7.699 -21.234 -0.153 1 97.69 37 ARG B N 1
ATOM 1695 C CA . ARG B 1 37 ? 8.641 -20.297 0.475 1 97.69 37 ARG B CA 1
ATOM 1696 C C . ARG B 1 37 ? 10.016 -20.938 0.617 1 97.69 37 ARG B C 1
ATOM 1698 O O . ARG B 1 37 ? 11.039 -20.25 0.485 1 97.69 37 ARG B O 1
ATOM 1705 N N . ASN B 1 38 ? 10.062 -22.203 0.868 1 96.75 38 ASN B N 1
ATOM 1706 C CA . ASN B 1 38 ? 11.328 -22.906 1.011 1 96.75 38 ASN B CA 1
ATOM 1707 C C . ASN B 1 38 ? 12.117 -22.906 -0.293 1 96.75 38 ASN B C 1
ATOM 1709 O O . ASN B 1 38 ? 13.352 -22.969 -0.277 1 96.75 38 ASN B O 1
ATOM 1713 N N . HIS B 1 39 ? 11.438 -22.844 -1.357 1 96.94 39 HIS B N 1
ATOM 1714 C CA . HIS B 1 39 ? 12.102 -22.922 -2.656 1 96.94 39 HIS B CA 1
ATOM 1715 C C . HIS B 1 39 ? 12.25 -21.531 -3.277 1 96.94 39 HIS B C 1
ATOM 1717 O O . HIS B 1 39 ? 12.773 -21.406 -4.387 1 96.94 39 HIS B O 1
ATOM 1723 N N . PHE B 1 40 ? 11.773 -20.531 -2.645 1 97.62 40 PHE B N 1
ATOM 1724 C CA . PHE B 1 40 ? 11.766 -19.172 -3.176 1 97.62 40 PHE B CA 1
ATOM 1725 C C . PHE B 1 40 ? 13.133 -18.516 -3.002 1 97.62 40 PHE B C 1
ATOM 1727 O O . PHE B 1 40 ? 13.688 -18.5 -1.901 1 97.62 40 PHE B O 1
ATOM 1734 N N . LYS B 1 41 ? 13.617 -18.016 -4.078 1 96.06 41 LYS B N 1
ATOM 1735 C CA . LYS B 1 41 ? 14.797 -17.156 -4.098 1 96.06 41 LYS B CA 1
ATOM 1736 C C . LYS B 1 41 ? 14.484 -15.82 -4.773 1 96.06 41 LYS B C 1
ATOM 1738 O O . LYS B 1 41 ? 14.359 -15.75 -6 1 96.06 41 LYS B O 1
ATOM 1743 N N . GLU B 1 42 ? 14.477 -14.734 -4.012 1 96.06 42 GLU B N 1
ATOM 1744 C CA . GLU B 1 42 ? 14.094 -13.422 -4.527 1 96.06 42 GLU B CA 1
ATOM 1745 C C . GLU B 1 42 ? 15.016 -12.977 -5.656 1 96.06 42 GLU B C 1
ATOM 1747 O O . GLU B 1 42 ? 14.586 -12.312 -6.598 1 96.06 42 GLU B O 1
ATOM 1752 N N . GLU B 1 43 ? 16.297 -13.375 -5.508 1 94.62 43 GLU B N 1
ATOM 1753 C CA . GLU B 1 43 ? 17.312 -13 -6.488 1 94.62 43 GLU B CA 1
ATOM 1754 C C . GLU B 1 43 ? 16.922 -13.461 -7.891 1 94.62 43 GLU B C 1
ATOM 1756 O O . GLU B 1 43 ? 17.234 -12.789 -8.883 1 94.62 43 GLU B O 1
ATOM 1761 N N . GLU B 1 44 ? 16.281 -14.562 -7.996 1 95.31 44 GLU B N 1
ATOM 1762 C CA . GLU B 1 44 ? 15.867 -15.07 -9.297 1 95.31 44 GLU B CA 1
ATOM 1763 C C . GLU B 1 44 ? 14.844 -14.141 -9.953 1 95.31 44 GLU B C 1
ATOM 1765 O O . GLU B 1 44 ? 14.867 -13.938 -11.164 1 95.31 44 GLU B O 1
ATOM 1770 N N . LEU B 1 45 ? 13.922 -13.602 -9.164 1 95.5 45 LEU B N 1
ATOM 1771 C CA . LEU B 1 45 ? 12.945 -12.656 -9.695 1 95.5 45 LEU B CA 1
ATOM 1772 C C . LEU B 1 45 ? 13.617 -11.344 -10.078 1 95.5 45 LEU B C 1
ATOM 1774 O O . LEU B 1 45 ? 13.258 -10.727 -11.086 1 95.5 45 LEU B O 1
ATOM 1778 N N . CYS B 1 46 ? 14.539 -10.906 -9.297 1 95.12 46 CYS B N 1
ATOM 1779 C CA . CYS B 1 46 ? 15.297 -9.703 -9.617 1 95.12 46 CYS B CA 1
ATOM 1780 C C . CYS B 1 46 ? 16.078 -9.883 -10.922 1 95.12 46 CYS B C 1
ATOM 1782 O O . CYS B 1 46 ? 16.141 -8.969 -11.734 1 95.12 46 CYS B O 1
ATOM 1784 N N . ASP B 1 47 ? 16.625 -11.055 -11.125 1 93.38 47 ASP B N 1
ATOM 1785 C CA . ASP B 1 47 ? 17.359 -11.359 -12.359 1 93.38 47 ASP B CA 1
ATOM 1786 C C . ASP B 1 47 ? 16.422 -11.312 -13.57 1 93.38 47 ASP B C 1
ATOM 1788 O O . ASP B 1 47 ? 16.797 -10.805 -14.625 1 93.38 47 ASP B O 1
ATOM 1792 N N . LEU B 1 48 ? 15.258 -11.852 -13.367 1 91.25 48 LEU B N 1
ATOM 1793 C CA . LEU B 1 48 ? 14.273 -11.797 -14.445 1 91.25 48 LEU B CA 1
ATOM 1794 C C . LEU B 1 48 ? 13.938 -10.352 -14.797 1 91.25 48 LEU B C 1
ATOM 1796 O O . LEU B 1 48 ? 13.789 -10.008 -15.969 1 91.25 48 LEU B O 1
ATOM 1800 N N . ALA B 1 49 ? 13.805 -9.492 -13.781 1 89.88 49 ALA B N 1
ATOM 1801 C CA . ALA B 1 49 ? 13.539 -8.07 -14.008 1 89.88 49 ALA B CA 1
ATOM 1802 C C . ALA B 1 49 ? 14.703 -7.41 -14.742 1 89.88 49 ALA B C 1
ATOM 1804 O O . ALA B 1 49 ? 14.492 -6.582 -15.633 1 89.88 49 ALA B O 1
ATOM 1805 N N . ARG B 1 50 ? 15.883 -7.777 -14.43 1 90.31 50 ARG B N 1
ATOM 1806 C CA . ARG B 1 50 ? 17.062 -7.227 -15.086 1 90.31 50 ARG B CA 1
ATOM 1807 C C . ARG B 1 50 ? 17.094 -7.598 -16.562 1 90.31 50 ARG B C 1
ATOM 1809 O O . ARG B 1 50 ? 17.453 -6.777 -17.406 1 90.31 50 ARG B O 1
ATOM 1816 N N . VAL B 1 51 ? 16.766 -8.852 -16.797 1 87.06 51 VAL B N 1
ATOM 1817 C CA . VAL B 1 51 ? 16.719 -9.32 -18.172 1 87.06 51 VAL B CA 1
ATOM 1818 C C . VAL B 1 51 ? 15.734 -8.484 -18.984 1 87.06 51 VAL B C 1
ATOM 1820 O O . VAL B 1 51 ? 16 -8.133 -20.125 1 87.06 51 VAL B O 1
ATOM 1823 N N . LEU B 1 52 ? 14.609 -8.133 -18.406 1 80.56 52 LEU B N 1
ATOM 1824 C CA . LEU B 1 52 ? 13.633 -7.281 -19.062 1 80.56 52 LEU B CA 1
ATOM 1825 C C . LEU B 1 52 ? 14.219 -5.898 -19.344 1 80.56 52 LEU B C 1
ATOM 1827 O O . LEU B 1 52 ? 13.945 -5.301 -20.375 1 80.56 52 LEU B O 1
ATOM 1831 N N . GLY B 1 53 ? 14.969 -5.391 -18.375 1 80.62 53 GLY B N 1
ATOM 1832 C CA . GLY B 1 53 ? 15.641 -4.109 -18.547 1 80.62 53 GLY B CA 1
ATOM 1833 C C . GLY B 1 53 ? 16.672 -4.117 -19.656 1 80.62 53 GLY B C 1
ATOM 1834 O O . GLY B 1 53 ? 16.922 -3.088 -20.281 1 80.62 53 GLY B O 1
ATOM 1835 N N . GLU B 1 54 ? 17.234 -5.266 -19.953 1 84.56 54 GLU B N 1
ATOM 1836 C CA . GLU B 1 54 ? 18.25 -5.391 -20.984 1 84.56 54 GLU B CA 1
ATOM 1837 C C . GLU B 1 54 ? 17.656 -5.301 -22.375 1 84.56 54 GLU B C 1
ATOM 1839 O O . GLU B 1 54 ? 18.344 -4.984 -23.344 1 84.56 54 GLU B O 1
ATOM 1844 N N . LYS B 1 55 ? 16.391 -5.602 -22.422 1 83.44 55 LYS B N 1
ATOM 1845 C CA . LYS B 1 55 ? 15.711 -5.523 -23.719 1 83.44 55 LYS B CA 1
ATOM 1846 C C . LYS B 1 55 ? 15.555 -4.078 -24.172 1 83.44 55 LYS B C 1
ATOM 1848 O O . LYS B 1 55 ? 15.312 -3.814 -25.344 1 83.44 55 LYS B O 1
ATOM 1853 N N . LEU B 1 56 ? 15.672 -3.129 -23.234 1 81.69 56 LEU B N 1
ATOM 1854 C CA . LEU B 1 56 ? 15.688 -1.697 -23.516 1 81.69 56 LEU B CA 1
ATOM 1855 C C . LEU B 1 56 ? 16.922 -1.042 -22.906 1 81.69 56 LEU B C 1
ATOM 1857 O O . LEU B 1 56 ? 16.844 -0.405 -21.859 1 81.69 56 LEU B O 1
ATOM 1861 N N . PRO B 1 57 ? 17.984 -1.046 -23.688 1 78.25 57 PRO B N 1
ATOM 1862 C CA . PRO B 1 57 ? 19.281 -0.672 -23.109 1 78.25 57 PRO B CA 1
ATOM 1863 C C . PRO B 1 57 ? 19.281 0.737 -22.531 1 78.25 57 PRO B C 1
ATOM 1865 O O . PRO B 1 57 ? 19.922 0.977 -21.5 1 78.25 57 PRO B O 1
ATOM 1868 N N . ASP B 1 58 ? 18.578 1.585 -23.156 1 82.88 58 ASP B N 1
ATOM 1869 C CA . ASP B 1 58 ? 18.562 2.973 -22.703 1 82.88 58 ASP B CA 1
ATOM 1870 C C . ASP B 1 58 ? 17.766 3.125 -21.406 1 82.88 58 ASP B C 1
ATOM 1872 O O . ASP B 1 58 ? 17.797 4.184 -20.781 1 82.88 58 ASP B O 1
ATOM 1876 N N . SER B 1 59 ? 17.172 1.994 -20.953 1 81.19 59 SER B N 1
ATOM 1877 C CA . SER B 1 59 ? 16.375 2.066 -19.734 1 81.19 59 SER B CA 1
ATOM 1878 C C . SER B 1 59 ? 16.922 1.137 -18.656 1 81.19 59 SER B C 1
ATOM 1880 O O . SER B 1 59 ? 16.312 0.994 -17.594 1 81.19 59 SER B O 1
ATOM 1882 N N . LYS B 1 60 ? 17.984 0.562 -18.984 1 85.81 60 LYS B N 1
ATOM 1883 C CA . LYS B 1 60 ? 18.578 -0.398 -18.062 1 85.81 60 LYS B CA 1
ATOM 1884 C C . LYS B 1 60 ? 18.891 0.252 -16.719 1 85.81 60 LYS B C 1
ATOM 1886 O O . LYS B 1 60 ? 18.719 -0.372 -15.664 1 85.81 60 LYS B O 1
ATOM 1891 N N . TRP B 1 61 ? 19.359 1.45 -16.812 1 86.31 61 TRP B N 1
ATOM 1892 C CA . TRP B 1 61 ? 19.719 2.17 -15.602 1 86.31 61 TRP B CA 1
ATOM 1893 C C . TRP B 1 61 ? 18.5 2.35 -14.695 1 86.31 61 TRP B C 1
ATOM 1895 O O . TRP B 1 61 ? 18.641 2.375 -13.469 1 86.31 61 TRP B O 1
ATOM 1905 N N . PHE B 1 62 ? 17.391 2.471 -15.32 1 89.31 62 PHE B N 1
ATOM 1906 C CA . PHE B 1 62 ? 16.156 2.684 -14.562 1 89.31 62 PHE B CA 1
ATOM 1907 C C . PHE B 1 62 ? 15.789 1.436 -13.766 1 89.31 62 PHE B C 1
ATOM 1909 O O . PHE B 1 62 ? 15.531 1.513 -12.562 1 89.31 62 PHE B O 1
ATOM 1916 N N . VAL B 1 63 ? 15.836 0.288 -14.398 1 89.94 63 VAL B N 1
ATOM 1917 C CA . VAL B 1 63 ? 15.508 -0.975 -13.742 1 89.94 63 VAL B CA 1
ATOM 1918 C C . VAL B 1 63 ? 16.531 -1.269 -12.648 1 89.94 63 VAL B C 1
ATOM 1920 O O . VAL B 1 63 ? 16.172 -1.64 -11.531 1 89.94 63 VAL B O 1
ATOM 1923 N N . ASN B 1 64 ? 17.766 -1.04 -12.984 1 90.94 64 ASN B N 1
ATOM 1924 C CA . ASN B 1 64 ? 18.828 -1.27 -12.008 1 90.94 64 ASN B CA 1
ATOM 1925 C C . ASN B 1 64 ? 18.688 -0.351 -10.797 1 90.94 64 ASN B C 1
ATOM 1927 O O . ASN B 1 64 ? 18.891 -0.778 -9.664 1 90.94 64 ASN B O 1
ATOM 1931 N N . GLY B 1 65 ? 18.391 0.861 -11.086 1 91.31 65 GLY B N 1
ATOM 1932 C CA . GLY B 1 65 ? 18.156 1.792 -9.992 1 91.31 65 GLY B CA 1
ATOM 1933 C C . GLY B 1 65 ? 17.016 1.377 -9.086 1 91.31 65 GLY B C 1
ATOM 1934 O O . GLY B 1 65 ? 17.141 1.451 -7.859 1 91.31 65 GLY B O 1
ATOM 1935 N N . LEU B 1 66 ? 15.945 0.926 -9.664 1 93 66 LEU B N 1
ATOM 1936 C CA . LEU B 1 66 ? 14.805 0.438 -8.906 1 93 66 LEU B CA 1
ATOM 1937 C C . LEU B 1 66 ? 15.195 -0.745 -8.031 1 93 66 LEU B C 1
ATOM 1939 O O . LEU B 1 66 ? 14.883 -0.771 -6.836 1 93 66 LEU B O 1
ATOM 1943 N N . LEU B 1 67 ? 15.875 -1.707 -8.617 1 93.69 67 LEU B N 1
ATOM 1944 C CA . LEU B 1 67 ? 16.281 -2.91 -7.895 1 93.69 67 LEU B CA 1
ATOM 1945 C C . LEU B 1 67 ? 17.25 -2.57 -6.773 1 93.69 67 LEU B C 1
ATOM 1947 O O . LEU B 1 67 ? 17.125 -3.086 -5.66 1 93.69 67 LEU B O 1
ATOM 1951 N N . ASP B 1 68 ? 18.141 -1.668 -7.039 1 92.06 68 ASP B N 1
ATOM 1952 C CA . ASP B 1 68 ? 19.141 -1.269 -6.051 1 92.06 68 ASP B CA 1
ATOM 1953 C C . ASP B 1 68 ? 18.5 -0.557 -4.867 1 92.06 68 ASP B C 1
ATOM 1955 O O . ASP B 1 68 ? 18.906 -0.743 -3.721 1 92.06 68 ASP B O 1
ATOM 1959 N N . GLN B 1 69 ? 17.516 0.155 -5.168 1 92.38 69 GLN B N 1
ATOM 1960 C CA . GLN B 1 69 ? 16.906 0.999 -4.137 1 92.38 69 GLN B CA 1
ATOM 1961 C C . GLN B 1 69 ? 15.906 0.213 -3.297 1 92.38 69 GLN B C 1
ATOM 1963 O O . GLN B 1 69 ? 15.789 0.44 -2.092 1 92.38 69 GLN B O 1
ATOM 1968 N N . PHE B 1 70 ? 15.211 -0.726 -3.854 1 94.69 70 PHE B N 1
ATOM 1969 C CA . PHE B 1 70 ? 14.047 -1.24 -3.141 1 94.69 70 PHE B CA 1
ATOM 1970 C C . PHE B 1 70 ? 14.141 -2.752 -2.975 1 94.69 70 PHE B C 1
ATOM 1972 O O . PHE B 1 70 ? 13.344 -3.35 -2.244 1 94.69 70 PHE B O 1
ATOM 1979 N N . PHE B 1 71 ? 15.102 -3.408 -3.641 1 94.38 71 PHE B N 1
ATOM 1980 C CA . PHE B 1 71 ? 15.141 -4.867 -3.613 1 94.38 71 PHE B CA 1
ATOM 1981 C C . PHE B 1 71 ? 16.5 -5.359 -3.121 1 94.38 71 PHE B C 1
ATOM 1983 O O . PHE B 1 71 ? 16.906 -6.477 -3.443 1 94.38 71 PHE B O 1
ATOM 1990 N N . THR B 1 72 ? 17.188 -4.57 -2.359 1 92.06 72 THR B N 1
ATOM 1991 C 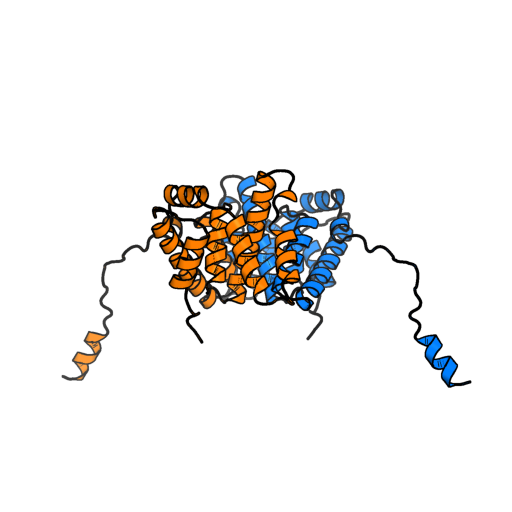CA . THR B 1 72 ? 18.516 -4.945 -1.889 1 92.06 72 THR B CA 1
ATOM 1992 C C . THR B 1 72 ? 18.484 -5.25 -0.393 1 92.06 72 THR B C 1
ATOM 1994 O O . THR B 1 72 ? 18.375 -4.336 0.429 1 92.06 72 THR B O 1
ATOM 1997 N N . PRO B 1 73 ? 18.766 -6.434 -0.009 1 88.25 73 PRO B N 1
ATOM 1998 C CA . PRO B 1 73 ? 18.781 -6.797 1.409 1 88.25 73 PRO B CA 1
ATOM 1999 C C . PRO B 1 73 ? 19.906 -6.105 2.18 1 88.25 73 PRO B C 1
ATOM 2001 O O . PRO B 1 73 ? 19.734 -5.746 3.346 1 88.25 73 PRO B O 1
ATOM 2004 N N . ALA B 1 74 ? 21 -5.906 1.556 1 82.25 74 ALA B N 1
ATOM 2005 C CA . ALA B 1 74 ? 22.203 -5.371 2.203 1 82.25 74 ALA B CA 1
ATOM 2006 C C . ALA B 1 74 ? 21.938 -3.975 2.762 1 82.25 74 ALA B C 1
ATOM 2008 O O . ALA B 1 74 ? 22.703 -3.49 3.607 1 82.25 74 ALA B O 1
ATOM 2009 N N . ALA B 1 75 ? 20.906 -3.342 2.346 1 84 75 ALA B N 1
ATOM 2010 C CA . ALA B 1 75 ? 20.578 -1.99 2.791 1 84 75 ALA B CA 1
ATOM 2011 C C . ALA B 1 75 ? 19.891 -2.012 4.152 1 84 75 ALA B C 1
ATOM 2013 O O . ALA B 1 75 ? 19.641 -0.961 4.746 1 84 75 ALA B O 1
ATOM 2014 N N . HIS B 1 76 ? 19.688 -3.232 4.695 1 89.56 76 HIS B N 1
ATOM 2015 C CA . HIS B 1 76 ? 18.984 -3.385 5.961 1 89.56 76 HIS B CA 1
ATOM 2016 C C . HIS B 1 76 ? 19.859 -4.086 6.996 1 89.56 76 HIS B C 1
ATOM 2018 O O . HIS B 1 76 ? 20.531 -5.059 6.68 1 89.56 76 HIS B O 1
ATOM 2024 N N . PRO B 1 77 ? 19.812 -3.629 8.156 1 87.38 77 PRO B N 1
ATOM 2025 C CA . PRO B 1 77 ? 20.703 -4.152 9.203 1 87.38 77 PRO B CA 1
ATOM 2026 C C . PRO B 1 77 ? 20.469 -5.633 9.484 1 87.38 77 PRO B C 1
ATOM 2028 O O . PRO B 1 77 ? 21.422 -6.355 9.805 1 87.38 77 PRO B O 1
ATOM 2031 N N . THR B 1 78 ? 19.203 -6.047 9.445 1 92.62 78 THR B N 1
ATOM 2032 C CA . THR B 1 78 ? 18.891 -7.438 9.75 1 92.62 78 THR B CA 1
ATOM 2033 C C . THR B 1 78 ? 17.984 -8.039 8.672 1 92.62 78 THR B C 1
ATOM 2035 O O . THR B 1 78 ? 17.25 -7.309 8 1 92.62 78 THR B O 1
ATOM 2038 N N . PRO B 1 79 ? 18.031 -9.359 8.555 1 91.69 79 PRO B N 1
ATOM 2039 C CA . PRO B 1 79 ? 17.125 -10.023 7.609 1 91.69 79 PRO B CA 1
ATOM 2040 C C . PRO B 1 79 ? 15.648 -9.766 7.922 1 91.69 79 PRO B C 1
ATOM 2042 O O . PRO B 1 79 ? 14.828 -9.688 7.008 1 91.69 79 PRO B O 1
ATOM 2045 N N . GLU B 1 80 ? 15.391 -9.672 9.156 1 91.75 80 GLU B N 1
ATOM 2046 C CA . GLU B 1 80 ? 14.016 -9.422 9.555 1 91.75 80 GLU B CA 1
ATOM 2047 C C . GLU B 1 80 ? 13.547 -8.039 9.102 1 91.75 80 GLU B C 1
ATOM 2049 O O . GLU B 1 80 ? 12.414 -7.875 8.648 1 91.75 80 GLU B O 1
ATOM 2054 N N . GLU B 1 81 ? 14.438 -7.098 9.188 1 91.56 81 GLU B N 1
ATOM 2055 C CA . GLU B 1 81 ? 14.109 -5.75 8.734 1 91.56 81 GLU B CA 1
ATOM 2056 C C . GLU B 1 81 ? 13.898 -5.711 7.219 1 91.56 81 GLU B C 1
ATOM 2058 O O . GLU B 1 81 ? 13.016 -5.008 6.727 1 91.56 81 GLU B O 1
ATOM 2063 N N . TYR B 1 82 ? 14.719 -6.457 6.562 1 94.25 82 TYR B N 1
ATOM 2064 C CA . TYR B 1 82 ? 14.539 -6.516 5.117 1 94.25 82 TYR B CA 1
ATOM 2065 C C . TYR B 1 82 ? 13.203 -7.152 4.762 1 94.25 82 TYR B C 1
ATOM 2067 O O . TYR B 1 82 ? 12.508 -6.691 3.852 1 94.25 82 TYR B O 1
ATOM 2075 N N . LYS B 1 83 ? 12.891 -8.156 5.438 1 93.81 83 LYS B N 1
ATOM 2076 C CA . LYS B 1 83 ? 11.625 -8.844 5.176 1 93.81 83 LYS B CA 1
ATOM 2077 C C . LYS B 1 83 ? 10.438 -7.91 5.371 1 93.81 83 LYS B C 1
ATOM 2079 O O . LYS B 1 83 ? 9.508 -7.91 4.562 1 93.81 83 LYS B O 1
ATOM 2084 N N . GLN B 1 84 ? 10.469 -7.168 6.375 1 91.31 84 GLN B N 1
ATOM 2085 C CA . GLN B 1 84 ? 9.398 -6.207 6.621 1 91.31 84 GLN B CA 1
ATOM 2086 C C . GLN B 1 84 ? 9.336 -5.156 5.516 1 91.31 84 GLN B C 1
ATOM 2088 O O . GLN B 1 84 ? 8.25 -4.789 5.062 1 91.31 84 GLN B O 1
ATOM 2093 N N . ALA B 1 85 ? 10.477 -4.746 5.156 1 92.44 85 ALA B N 1
ATOM 2094 C CA . ALA B 1 85 ? 10.547 -3.783 4.062 1 92.44 85 ALA B CA 1
ATOM 2095 C C . ALA B 1 85 ? 10 -4.383 2.768 1 92.44 85 ALA B C 1
ATOM 2097 O O . ALA B 1 85 ? 9.336 -3.701 1.989 1 92.44 85 ALA B O 1
ATOM 2098 N N . ALA B 1 86 ? 10.32 -5.609 2.584 1 96 86 ALA B N 1
ATOM 2099 C CA . ALA B 1 86 ? 9.875 -6.305 1.378 1 96 86 ALA B CA 1
ATOM 2100 C C . ALA B 1 86 ? 8.359 -6.484 1.378 1 96 86 ALA B C 1
ATOM 2102 O O . ALA B 1 86 ? 7.711 -6.344 0.338 1 96 86 ALA B O 1
ATOM 2103 N N . ILE B 1 87 ? 7.82 -6.816 2.508 1 95.44 87 ILE B N 1
ATOM 2104 C CA . ILE B 1 87 ? 6.375 -6.953 2.639 1 95.44 87 ILE B CA 1
ATOM 2105 C C . ILE B 1 87 ? 5.699 -5.625 2.316 1 95.44 87 ILE B C 1
ATOM 2107 O O . ILE B 1 87 ? 4.711 -5.586 1.581 1 95.44 87 ILE B O 1
ATOM 2111 N N . GLN B 1 88 ? 6.215 -4.547 2.787 1 93.38 88 GLN B N 1
ATOM 2112 C CA . GLN B 1 88 ? 5.684 -3.217 2.518 1 93.38 88 GLN B CA 1
ATOM 2113 C C . GLN B 1 88 ? 5.801 -2.867 1.037 1 93.38 88 GLN B C 1
ATOM 2115 O O . GLN B 1 88 ? 4.859 -2.33 0.445 1 93.38 88 GLN B O 1
ATOM 2120 N N . ARG B 1 89 ? 6.902 -3.139 0.539 1 95.88 89 ARG B N 1
ATOM 2121 C CA . ARG B 1 89 ? 7.133 -2.896 -0.881 1 95.88 89 ARG B CA 1
ATOM 2122 C C . ARG B 1 89 ? 6.105 -3.631 -1.736 1 95.88 89 ARG B C 1
ATOM 2124 O O . ARG B 1 89 ? 5.461 -3.027 -2.598 1 95.88 89 ARG B O 1
ATOM 2131 N N . GLU B 1 90 ? 5.945 -4.91 -1.45 1 97.88 90 GLU B N 1
ATOM 2132 C CA . GLU B 1 90 ? 5.035 -5.707 -2.262 1 97.88 90 GLU B CA 1
ATOM 2133 C C . GLU B 1 90 ? 3.59 -5.254 -2.078 1 97.88 90 GLU B C 1
ATOM 2135 O O . GLU B 1 90 ? 2.795 -5.297 -3.02 1 97.88 90 GLU B O 1
ATOM 2140 N N . SER B 1 91 ? 3.285 -4.875 -0.889 1 96.88 91 SER B N 1
ATOM 2141 C CA . SER B 1 91 ? 1.952 -4.328 -0.661 1 96.88 91 SER B CA 1
ATOM 2142 C C . SER B 1 91 ? 1.703 -3.098 -1.527 1 96.88 91 SER B C 1
ATOM 2144 O O . SER B 1 91 ? 0.618 -2.938 -2.09 1 96.88 91 SER B O 1
ATOM 2146 N N . GLN B 1 92 ? 2.635 -2.24 -1.603 1 97 92 GLN B N 1
ATOM 2147 C CA . GLN B 1 92 ? 2.527 -1.052 -2.443 1 97 92 GLN B CA 1
ATOM 2148 C C . GLN B 1 92 ? 2.4 -1.429 -3.916 1 97 92 GLN B C 1
ATOM 2150 O O . GLN B 1 92 ? 1.548 -0.894 -4.629 1 97 92 GLN B O 1
ATOM 2155 N N . LEU B 1 93 ? 3.227 -2.322 -4.355 1 97.75 93 LEU B N 1
ATOM 2156 C CA . LEU B 1 93 ? 3.24 -2.721 -5.758 1 97.75 93 LEU B CA 1
ATOM 2157 C C . LEU B 1 93 ? 1.942 -3.428 -6.137 1 97.75 93 LEU B C 1
ATOM 2159 O O . LEU B 1 93 ? 1.407 -3.211 -7.227 1 97.75 93 LEU B O 1
ATOM 2163 N N . ILE B 1 94 ? 1.46 -4.258 -5.234 1 98.38 94 ILE B N 1
ATOM 2164 C CA . ILE B 1 94 ? 0.17 -4.898 -5.461 1 98.38 94 ILE B CA 1
ATOM 2165 C C . ILE B 1 94 ? -0.914 -3.838 -5.633 1 98.38 94 ILE B C 1
ATOM 2167 O O . ILE B 1 94 ? -1.722 -3.908 -6.562 1 98.38 94 ILE B O 1
ATOM 2171 N N . THR B 1 95 ? -0.931 -2.848 -4.766 1 98.25 95 THR B N 1
ATOM 2172 C CA . THR B 1 95 ? -1.907 -1.771 -4.891 1 98.25 95 THR B CA 1
ATOM 2173 C C . THR B 1 95 ? -1.753 -1.052 -6.227 1 98.25 95 THR B C 1
ATOM 2175 O O . THR B 1 95 ? -2.74 -0.795 -6.918 1 98.25 95 THR B O 1
ATOM 2178 N N . LEU B 1 96 ? -0.542 -0.745 -6.594 1 97.31 96 LEU B N 1
ATOM 2179 C CA . LEU B 1 96 ? -0.269 -0.061 -7.852 1 97.31 96 LEU B CA 1
ATOM 2180 C C . LEU B 1 96 ? -0.813 -0.859 -9.031 1 97.31 96 LEU B C 1
ATOM 2182 O O . LEU B 1 96 ? -1.549 -0.322 -9.867 1 97.31 96 LEU B O 1
ATOM 2186 N N . PHE B 1 97 ? -0.546 -2.092 -9.078 1 96.5 97 PHE B N 1
ATOM 2187 C CA . PHE B 1 97 ? -0.923 -2.898 -10.227 1 96.5 97 PHE B CA 1
ATOM 2188 C C . PHE B 1 97 ? -2.414 -3.211 -10.211 1 96.5 97 PHE B C 1
ATOM 2190 O O . PHE B 1 97 ? -3.033 -3.377 -11.266 1 96.5 97 PHE B O 1
ATOM 2197 N N . LEU B 1 98 ? -2.982 -3.297 -9.023 1 97.19 98 LEU B N 1
ATOM 2198 C CA . LEU B 1 98 ? -4.438 -3.391 -8.969 1 97.19 98 LEU B CA 1
ATOM 2199 C C . LEU B 1 98 ? -5.086 -2.217 -9.695 1 97.19 98 LEU B C 1
ATOM 2201 O O . LEU B 1 98 ? -6.023 -2.404 -10.477 1 97.19 98 LEU B O 1
ATOM 2205 N N . VAL B 1 99 ? -4.531 -1.064 -9.5 1 95.25 99 VAL B N 1
ATOM 2206 C CA . VAL B 1 99 ? -5.133 0.14 -10.062 1 95.25 99 VAL B CA 1
ATOM 2207 C C . VAL B 1 99 ? -4.715 0.292 -11.523 1 95.25 99 VAL B C 1
ATOM 2209 O O . VAL B 1 99 ? -5.559 0.485 -12.398 1 95.25 99 VAL B O 1
ATOM 2212 N N . PHE B 1 100 ? -3.43 0.142 -11.805 1 92.81 100 PHE B N 1
ATOM 2213 C CA . PHE B 1 100 ? -2.902 0.377 -13.148 1 92.81 100 PHE B CA 1
ATOM 2214 C C . PHE B 1 100 ? -3.453 -0.646 -14.133 1 92.81 100 PHE B C 1
ATOM 2216 O O . PHE B 1 100 ? -3.684 -0.328 -15.297 1 92.81 100 PHE B O 1
ATOM 2223 N N . SER B 1 101 ? -3.67 -1.82 -13.68 1 92.69 101 SER B N 1
ATOM 2224 C CA . SER B 1 101 ? -4.102 -2.889 -14.578 1 92.69 101 SER B CA 1
ATOM 2225 C C . SER B 1 101 ? -5.566 -3.242 -14.352 1 92.69 101 SER B C 1
ATOM 2227 O O . SER B 1 101 ? -6.035 -4.293 -14.805 1 92.69 101 SER B O 1
ATOM 2229 N N . HIS B 1 102 ? -6.215 -2.451 -13.586 1 93.44 102 HIS B N 1
ATOM 2230 C CA . HIS B 1 102 ? -7.641 -2.617 -13.32 1 93.44 102 HIS B CA 1
ATOM 2231 C C . HIS B 1 102 ? -7.949 -4.027 -12.828 1 93.44 102 HIS B C 1
ATOM 2233 O O . HIS B 1 102 ? -8.891 -4.664 -13.312 1 93.44 102 HIS B O 1
ATOM 2239 N N . GLY B 1 103 ? -7.078 -4.504 -11.938 1 94.06 103 GLY B N 1
ATOM 2240 C CA . GLY B 1 103 ? -7.293 -5.754 -11.227 1 94.06 103 GLY B CA 1
ATOM 2241 C C . GLY B 1 103 ? -6.863 -6.973 -12.023 1 94.06 103 GLY B C 1
ATOM 2242 O O . GLY B 1 103 ? -7.184 -8.102 -11.656 1 94.06 103 GLY B O 1
ATOM 2243 N N . GLN B 1 104 ? -6.121 -6.691 -13.141 1 92.19 104 GLN B N 1
ATOM 2244 C CA . GLN B 1 104 ? -5.805 -7.828 -14 1 92.19 104 GLN B CA 1
ATOM 2245 C C . GLN B 1 104 ? -4.324 -7.836 -14.375 1 92.19 104 GLN B C 1
ATOM 2247 O O . GLN B 1 104 ? -3.588 -6.906 -14.039 1 92.19 104 GLN B O 1
ATOM 2252 N N . GLY B 1 105 ? -3.91 -9.055 -14.898 1 90.25 105 GLY B N 1
ATOM 2253 C CA . GLY B 1 105 ? -2.658 -9.086 -15.641 1 90.25 105 GLY B CA 1
ATOM 2254 C C . GLY B 1 105 ? -1.56 -9.852 -14.93 1 90.25 105 GLY B C 1
ATOM 2255 O O . GLY B 1 105 ? -1.674 -10.148 -13.734 1 90.25 105 GLY B O 1
ATOM 2256 N N . ILE B 1 106 ? -0.594 -10.039 -15.664 1 93.25 106 ILE B N 1
ATOM 2257 C CA . ILE B 1 106 ? 0.503 -10.922 -15.266 1 93.25 106 ILE B CA 1
ATOM 2258 C C . ILE B 1 106 ? 1.31 -10.266 -14.148 1 93.25 106 ILE B C 1
ATOM 2260 O O . ILE B 1 106 ? 1.742 -10.938 -13.211 1 93.25 106 ILE B O 1
ATOM 2264 N N . PHE B 1 107 ? 1.486 -8.977 -14.211 1 94.12 107 PHE B N 1
ATOM 2265 C CA . PHE B 1 107 ? 2.309 -8.297 -13.219 1 94.12 107 PHE B CA 1
ATOM 2266 C C . PHE B 1 107 ? 1.644 -8.328 -11.852 1 94.12 107 PHE B C 1
ATOM 2268 O O . PHE B 1 107 ? 2.314 -8.508 -10.836 1 94.12 107 PHE B O 1
ATOM 2275 N N . LEU B 1 108 ? 0.331 -8.188 -11.898 1 97.19 108 LEU B N 1
ATOM 2276 C CA . LEU B 1 108 ? -0.389 -8.32 -10.633 1 97.19 108 LEU B CA 1
ATOM 2277 C C . LEU B 1 108 ? -0.219 -9.719 -10.055 1 97.19 108 LEU B C 1
ATOM 2279 O O . LEU B 1 108 ? 0.066 -9.867 -8.859 1 97.19 108 LEU B O 1
ATOM 2283 N N . GLY B 1 109 ? -0.322 -10.75 -10.867 1 97.44 109 GLY B N 1
ATOM 2284 C CA . GLY B 1 109 ? -0.114 -12.117 -10.414 1 97.44 109 GLY B CA 1
ATOM 2285 C C . GLY B 1 109 ? 1.275 -12.359 -9.859 1 97.44 109 GLY B C 1
ATOM 2286 O O . GLY B 1 109 ? 1.431 -13.016 -8.828 1 97.44 109 GLY B O 1
ATOM 2287 N N . ILE B 1 110 ? 2.225 -11.836 -10.531 1 97.12 110 ILE B N 1
ATOM 2288 C CA . ILE B 1 110 ? 3.609 -11.984 -10.102 1 97.12 110 ILE B CA 1
ATOM 2289 C C . ILE B 1 110 ? 3.799 -11.336 -8.727 1 97.12 110 ILE B C 1
ATOM 2291 O O . ILE B 1 110 ? 4.449 -11.906 -7.852 1 97.12 110 ILE B O 1
ATOM 2295 N N . HIS B 1 111 ? 3.25 -10.195 -8.516 1 98.19 111 HIS B N 1
ATOM 2296 C CA . HIS B 1 111 ? 3.445 -9.508 -7.246 1 98.19 111 HIS B CA 1
ATOM 2297 C C . HIS B 1 111 ? 2.572 -10.109 -6.148 1 98.19 111 HIS B C 1
ATOM 2299 O O . HIS B 1 111 ? 2.939 -10.078 -4.973 1 98.19 111 HIS B O 1
ATOM 2305 N N . PHE B 1 112 ? 1.434 -10.727 -6.457 1 98.56 112 PHE B N 1
ATOM 2306 C CA . PHE B 1 112 ? 0.751 -11.57 -5.484 1 98.56 112 PHE B CA 1
ATOM 2307 C C . PHE B 1 112 ? 1.666 -12.688 -4.996 1 98.56 112 PHE B C 1
ATOM 2309 O O . PHE B 1 112 ? 1.803 -12.898 -3.791 1 98.56 112 PHE B O 1
ATOM 2316 N N . TYR B 1 113 ? 2.266 -13.359 -5.984 1 98.62 113 TYR B N 1
ATOM 2317 C CA . TYR B 1 113 ? 3.197 -14.438 -5.664 1 98.62 113 TYR B CA 1
ATOM 2318 C C . TYR B 1 113 ? 4.344 -13.922 -4.801 1 98.62 113 TYR B C 1
ATOM 2320 O O . TYR B 1 113 ? 4.637 -14.5 -3.748 1 98.62 113 TYR B O 1
ATOM 2328 N N . TRP B 1 114 ? 4.977 -12.844 -5.23 1 98.56 114 TRP B N 1
ATOM 2329 C CA . TRP B 1 114 ? 6.121 -12.281 -4.523 1 98.56 114 TRP B CA 1
ATOM 2330 C C . TRP B 1 114 ? 5.738 -11.883 -3.104 1 98.56 114 TRP B C 1
ATOM 2332 O O . TRP B 1 114 ? 6.457 -12.195 -2.15 1 98.56 114 TRP B O 1
ATOM 2342 N N . GLY B 1 115 ? 4.582 -11.273 -2.922 1 98.25 115 GLY B N 1
ATOM 2343 C CA . GLY B 1 115 ? 4.094 -10.922 -1.598 1 98.25 115 GLY B CA 1
ATOM 2344 C C . GLY B 1 115 ? 3.887 -12.125 -0.7 1 98.25 115 GLY B C 1
ATOM 2345 O O . GLY B 1 115 ? 4.25 -12.102 0.478 1 98.25 115 GLY B O 1
ATOM 2346 N N . LEU B 1 116 ? 3.363 -13.133 -1.204 1 98.56 116 LEU B N 1
ATOM 2347 C CA . LEU B 1 116 ? 3.164 -14.359 -0.441 1 98.56 116 LEU B CA 1
ATOM 2348 C C . LEU B 1 116 ? 4.496 -14.938 0.022 1 98.56 116 LEU B C 1
ATOM 2350 O O . LEU B 1 116 ? 4.625 -15.375 1.168 1 98.56 116 LEU B O 1
ATOM 2354 N N . MET B 1 117 ? 5.43 -14.938 -0.831 1 98.25 117 MET B N 1
ATOM 2355 C CA . MET B 1 117 ? 6.738 -15.5 -0.514 1 98.25 117 MET B CA 1
ATOM 2356 C C . MET B 1 117 ? 7.434 -14.688 0.572 1 98.25 117 MET B C 1
ATOM 2358 O O . MET B 1 117 ? 8.18 -15.242 1.381 1 98.25 117 MET B O 1
ATOM 2362 N N . MET B 1 118 ? 7.141 -13.398 0.607 1 97 118 MET B N 1
ATOM 2363 C CA . MET B 1 118 ? 7.832 -12.531 1.556 1 97 118 MET B CA 1
ATOM 2364 C C . MET B 1 118 ? 7.121 -12.531 2.906 1 97 118 MET B C 1
ATOM 2366 O O . MET B 1 118 ? 7.68 -12.062 3.902 1 97 118 MET B O 1
ATOM 2370 N N . GLY B 1 119 ? 5.848 -13.023 2.883 1 96.06 119 GLY B N 1
ATOM 2371 C CA . GLY B 1 119 ? 5.285 -13.156 4.219 1 96.06 119 GLY B CA 1
ATOM 2372 C C . GLY B 1 119 ? 3.799 -12.859 4.27 1 96.06 119 GLY B C 1
ATOM 2373 O O . GLY B 1 119 ? 3.141 -13.133 5.273 1 96.06 119 GLY B O 1
ATOM 2374 N N . LEU B 1 120 ? 3.277 -12.25 3.25 1 96.44 120 LEU B N 1
ATOM 2375 C CA . LEU B 1 120 ? 1.833 -12.047 3.225 1 96.44 120 LEU B CA 1
ATOM 2376 C C . LEU B 1 120 ? 1.099 -13.383 3.186 1 96.44 120 LEU B C 1
ATOM 2378 O O . LEU B 1 120 ? 1.628 -14.375 2.676 1 96.44 120 LEU B O 1
ATOM 2382 N N . SER B 1 121 ? -0.098 -13.414 3.748 1 96.19 121 SER B N 1
ATOM 2383 C CA . SER B 1 121 ? -0.966 -14.586 3.688 1 96.19 121 SER B CA 1
ATOM 2384 C C . SER B 1 121 ? -2.066 -14.406 2.646 1 96.19 121 SER B C 1
ATOM 2386 O O . SER B 1 121 ? -2.314 -13.289 2.184 1 96.19 121 SER B O 1
ATOM 2388 N N . PRO B 1 122 ? -2.689 -15.469 2.244 1 97.12 122 PRO B N 1
ATOM 2389 C CA . P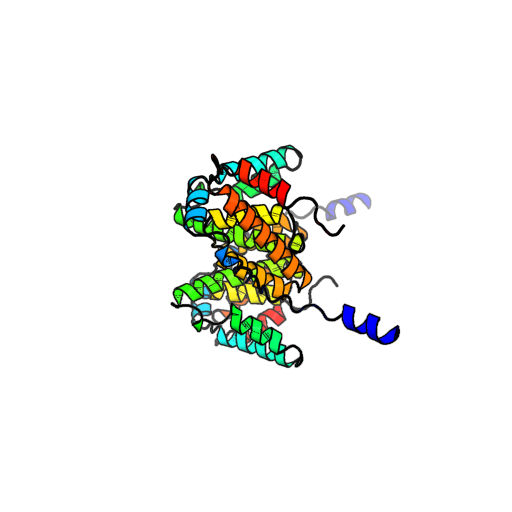RO B 1 122 ? -3.855 -15.328 1.369 1 97.12 122 PRO B CA 1
ATOM 2390 C C . PRO B 1 122 ? -4.938 -14.43 1.967 1 97.12 122 PRO B C 1
ATOM 2392 O O . PRO B 1 122 ? -5.617 -13.703 1.235 1 97.12 122 PRO B O 1
ATOM 2395 N N . GLU B 1 123 ? -5.078 -14.5 3.223 1 94.38 123 GLU B N 1
ATOM 2396 C CA . GLU B 1 123 ? -6.023 -13.625 3.908 1 94.38 123 GLU B CA 1
ATOM 2397 C C . GLU B 1 123 ? -5.625 -12.164 3.766 1 94.38 123 GLU B C 1
ATOM 2399 O O . GLU B 1 123 ? -6.477 -11.305 3.518 1 94.38 123 GLU B O 1
ATOM 2404 N N . ASP B 1 124 ? -4.352 -11.891 3.973 1 94.62 124 ASP B N 1
ATOM 2405 C CA . ASP B 1 124 ? -3.855 -10.531 3.783 1 94.62 124 ASP B CA 1
ATOM 2406 C C . ASP B 1 124 ? -4.172 -10.023 2.379 1 94.62 124 ASP B C 1
ATOM 2408 O O . ASP B 1 124 ? -4.625 -8.891 2.213 1 94.62 124 ASP B O 1
ATOM 2412 N N . LEU B 1 125 ? -3.943 -10.875 1.392 1 97.69 125 LEU B N 1
ATOM 2413 C CA . LEU B 1 125 ? -4.152 -10.492 0 1 97.69 125 LEU B CA 1
ATOM 2414 C C . LEU B 1 125 ? -5.633 -10.258 -0.284 1 97.69 125 LEU B C 1
ATOM 2416 O O . LEU B 1 125 ? -5.992 -9.336 -1.018 1 97.69 125 LEU B O 1
ATOM 2420 N N . SER B 1 126 ? -6.453 -11.102 0.236 1 96.38 126 SER B N 1
ATOM 2421 C CA . SER B 1 126 ? -7.895 -10.938 0.071 1 96.38 126 SER B CA 1
ATOM 2422 C C . SER B 1 126 ? -8.367 -9.609 0.658 1 96.38 126 SER B C 1
ATOM 2424 O O . SER B 1 126 ? -9.148 -8.891 0.032 1 96.38 126 SER B O 1
ATOM 2426 N N . ARG B 1 127 ? -7.863 -9.336 1.829 1 94.69 127 ARG B N 1
ATOM 2427 C CA . ARG B 1 127 ? -8.195 -8.07 2.473 1 94.69 127 ARG B CA 1
ATOM 2428 C C . ARG B 1 127 ? -7.672 -6.891 1.66 1 94.69 127 ARG B C 1
ATOM 2430 O O . ARG B 1 127 ? -8.344 -5.867 1.541 1 94.69 127 ARG B O 1
ATOM 2437 N N . HIS B 1 128 ? -6.496 -7.074 1.185 1 97.25 128 HIS B N 1
ATOM 2438 C CA . HIS B 1 128 ? -5.867 -6.066 0.343 1 97.25 128 HIS B CA 1
ATOM 2439 C C . HIS B 1 128 ? -6.727 -5.75 -0.878 1 97.25 128 HIS B C 1
ATOM 2441 O O . HIS B 1 128 ? -7 -4.582 -1.167 1 97.25 128 HIS B O 1
ATOM 2447 N N . VAL B 1 129 ? -7.16 -6.734 -1.58 1 97.56 129 VAL B N 1
ATOM 2448 C CA . VAL B 1 129 ? -7.973 -6.609 -2.787 1 97.56 129 VAL B CA 1
ATOM 2449 C C . VAL B 1 129 ? -9.32 -5.973 -2.443 1 97.56 129 VAL B C 1
ATOM 2451 O O . VAL B 1 129 ? -9.82 -5.125 -3.186 1 97.56 129 VAL B O 1
ATOM 2454 N N . MET B 1 130 ? -9.891 -6.352 -1.346 1 96.06 130 MET B N 1
ATOM 2455 C CA . MET B 1 130 ? -11.18 -5.812 -0.917 1 96.06 130 MET B CA 1
ATOM 2456 C C . MET B 1 130 ? -11.086 -4.309 -0.679 1 96.06 130 MET B C 1
ATOM 2458 O O . MET B 1 130 ? -11.938 -3.547 -1.141 1 96.06 130 MET B O 1
ATOM 2462 N N . LEU B 1 131 ? -10.047 -3.914 0.027 1 96.81 131 LEU B N 1
ATOM 2463 C CA . LEU B 1 131 ? -9.891 -2.49 0.311 1 96.81 131 LEU B CA 1
ATOM 2464 C C . LEU B 1 131 ? -9.742 -1.693 -0.98 1 96.81 131 LEU B C 1
ATOM 2466 O O . LEU B 1 131 ? -10.422 -0.683 -1.174 1 96.81 131 LEU B O 1
ATOM 2470 N N . VAL B 1 132 ? -8.898 -2.154 -1.857 1 96.94 132 VAL B N 1
ATOM 2471 C CA . VAL B 1 132 ? -8.664 -1.45 -3.115 1 96.94 132 VAL B CA 1
ATOM 2472 C C . VAL B 1 132 ? -9.945 -1.465 -3.955 1 96.94 132 VAL B C 1
ATOM 2474 O O . VAL B 1 132 ? -10.273 -0.476 -4.613 1 96.94 132 VAL B O 1
ATOM 2477 N N . GLY B 1 133 ? -10.609 -2.584 -3.926 1 95.69 133 GLY B N 1
ATOM 2478 C CA . GLY B 1 133 ? -11.875 -2.695 -4.641 1 95.69 133 GLY B CA 1
ATOM 2479 C C . GLY B 1 133 ? -12.922 -1.711 -4.156 1 95.69 133 GLY B C 1
ATOM 2480 O O . GLY B 1 133 ? -13.695 -1.177 -4.957 1 95.69 133 GLY B O 1
ATOM 2481 N N . MET B 1 134 ? -12.969 -1.467 -2.949 1 93.62 134 MET B N 1
ATOM 2482 C CA . MET B 1 134 ? -13.93 -0.523 -2.385 1 93.62 134 MET B CA 1
ATOM 2483 C C . MET B 1 134 ? -13.672 0.888 -2.904 1 93.62 134 MET B C 1
ATOM 2485 O O . MET B 1 134 ? -14.609 1.666 -3.084 1 93.62 134 MET B O 1
ATOM 2489 N N . TYR B 1 135 ? -12.453 1.242 -3.178 1 92.94 135 TYR B N 1
ATOM 2490 C CA . TYR B 1 135 ? -12.102 2.557 -3.707 1 92.94 135 TYR B CA 1
ATOM 2491 C C . TYR B 1 135 ? -12.125 2.555 -5.23 1 92.94 135 TYR B C 1
ATOM 2493 O O . TYR B 1 135 ? -12.414 3.58 -5.855 1 92.94 135 TYR B O 1
ATOM 2501 N N . GLY B 1 136 ? -11.859 1.415 -5.84 1 92.62 136 GLY B N 1
ATOM 2502 C CA . GLY B 1 136 ? -11.695 1.323 -7.281 1 92.62 136 GLY B CA 1
ATOM 2503 C C . GLY B 1 136 ? -12.961 0.876 -7.996 1 92.62 136 GLY B C 1
ATOM 2504 O O . GLY B 1 136 ? -13.031 0.923 -9.227 1 92.62 136 GLY B O 1
ATOM 2505 N N . GLY B 1 137 ? -13.969 0.336 -7.281 1 93.06 137 GLY B N 1
ATOM 2506 C CA . GLY B 1 137 ? -15.242 -0.059 -7.875 1 93.06 137 GLY B CA 1
ATOM 2507 C C . GLY B 1 137 ? -15.375 -1.559 -8.055 1 93.06 137 GLY B C 1
ATOM 2508 O O . GLY B 1 137 ? -14.383 -2.289 -7.977 1 93.06 137 GLY B O 1
ATOM 2509 N N . ILE B 1 138 ? -16.547 -1.912 -8.398 1 93.44 138 ILE B N 1
ATOM 2510 C CA . ILE B 1 138 ? -16.938 -3.32 -8.422 1 93.44 138 ILE B CA 1
ATOM 2511 C C . ILE B 1 138 ? -16.219 -4.035 -9.562 1 93.44 138 ILE B C 1
ATOM 2513 O O . ILE B 1 138 ? -15.859 -5.211 -9.445 1 93.44 138 ILE B O 1
ATOM 2517 N N . GLN B 1 139 ? -16.016 -3.34 -10.703 1 95.25 139 GLN B N 1
ATOM 2518 C CA . GLN B 1 139 ? -15.32 -3.961 -11.828 1 95.25 139 GLN B CA 1
ATOM 2519 C C . GLN B 1 139 ? -13.891 -4.324 -11.461 1 95.25 139 GLN B C 1
ATOM 2521 O O . GLN B 1 139 ? -13.422 -5.43 -11.75 1 95.25 139 GLN B O 1
ATOM 2526 N N . LEU B 1 140 ? -13.25 -3.416 -10.797 1 95.81 140 LEU B N 1
ATOM 2527 C CA . LEU B 1 140 ? -11.891 -3.68 -10.344 1 95.81 140 LEU B CA 1
ATOM 2528 C C . LEU B 1 140 ? -11.867 -4.805 -9.312 1 95.81 140 LEU B C 1
ATOM 2530 O O . LEU B 1 140 ? -11.031 -5.707 -9.391 1 95.81 140 LEU B O 1
ATOM 2534 N N . LEU B 1 141 ? -12.797 -4.777 -8.438 1 96.19 141 LEU B N 1
ATOM 2535 C CA . LEU B 1 141 ? -12.859 -5.773 -7.371 1 96.19 141 LEU B CA 1
ATOM 2536 C C . LEU B 1 141 ? -13.023 -7.176 -7.953 1 96.19 141 LEU B C 1
ATOM 2538 O O . LEU B 1 141 ? -12.281 -8.094 -7.598 1 96.19 141 LEU B O 1
ATOM 2542 N N . ASN B 1 142 ? -13.938 -7.285 -8.836 1 95.56 142 ASN B N 1
ATOM 2543 C CA . ASN B 1 142 ? -14.219 -8.594 -9.422 1 95.56 142 ASN B CA 1
ATOM 2544 C C . ASN B 1 142 ? -13.031 -9.109 -10.227 1 95.56 142 ASN B C 1
ATOM 2546 O O . ASN B 1 142 ? -12.656 -10.281 -10.117 1 95.56 142 ASN B O 1
ATOM 2550 N N . ALA B 1 143 ? -12.508 -8.25 -11.016 1 96.06 143 ALA B N 1
ATOM 2551 C CA . ALA B 1 143 ? -11.336 -8.625 -11.805 1 96.06 143 ALA B CA 1
ATOM 2552 C C . ALA B 1 143 ? -10.172 -9.039 -10.914 1 96.06 143 ALA B C 1
ATOM 2554 O O . ALA B 1 143 ? -9.5 -10.031 -11.18 1 96.06 143 ALA B O 1
ATOM 2555 N N . ALA B 1 144 ? -9.984 -8.273 -9.891 1 97.19 144 ALA B N 1
ATOM 2556 C CA . ALA B 1 144 ? -8.875 -8.523 -8.969 1 97.19 144 ALA B CA 1
ATOM 2557 C C . ALA B 1 144 ? -9.07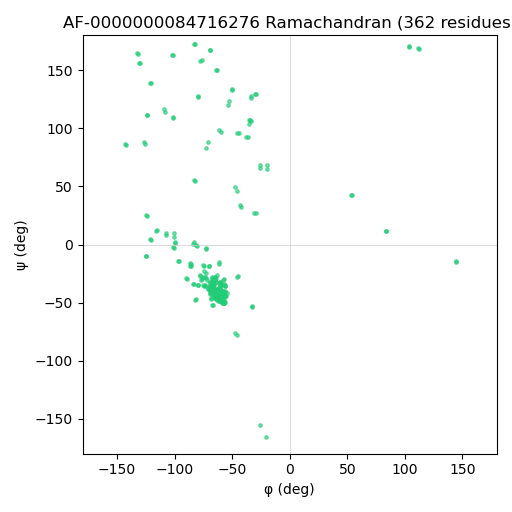 -9.844 -8.227 1 97.19 144 ALA B C 1
ATOM 2559 O O . ALA B 1 144 ? -8.117 -10.602 -8.039 1 97.19 144 ALA B O 1
ATOM 2560 N N . LEU B 1 145 ? -10.289 -10.094 -7.789 1 96.12 145 LEU B N 1
ATOM 2561 C CA . LEU B 1 145 ? -10.586 -11.344 -7.094 1 96.12 145 LEU B CA 1
ATOM 2562 C C . LEU B 1 145 ? -10.367 -12.539 -8.016 1 96.12 145 LEU B C 1
ATOM 2564 O O . LEU B 1 145 ? -9.836 -13.57 -7.586 1 96.12 145 LEU B O 1
ATOM 2568 N N . THR B 1 146 ? -10.75 -12.336 -9.203 1 95.44 146 THR B N 1
ATOM 2569 C CA . THR B 1 146 ? -10.539 -13.398 -10.188 1 95.44 146 THR B CA 1
ATOM 2570 C C . THR B 1 146 ? -9.047 -13.656 -10.391 1 95.44 146 THR B C 1
ATOM 2572 O O . THR B 1 146 ? -8.609 -14.812 -10.406 1 95.44 146 THR B O 1
ATOM 2575 N N . THR B 1 147 ? -8.312 -12.617 -10.555 1 96.62 147 THR B N 1
ATOM 2576 C CA . THR B 1 147 ? -6.875 -12.75 -10.742 1 96.62 147 THR B CA 1
ATOM 2577 C C . THR B 1 147 ? -6.227 -13.398 -9.523 1 96.62 147 THR B C 1
ATOM 2579 O O . THR B 1 147 ? -5.355 -14.258 -9.664 1 96.62 147 THR B O 1
ATOM 2582 N N . LEU B 1 148 ? -6.633 -13 -8.352 1 97.81 148 LEU B N 1
ATOM 2583 C CA . LEU B 1 148 ? -6.098 -13.57 -7.121 1 97.81 148 LEU B CA 1
ATOM 2584 C C . LEU B 1 148 ? -6.426 -15.055 -7.027 1 97.81 148 LEU B C 1
ATOM 2586 O O . LEU B 1 148 ? -5.551 -15.867 -6.715 1 97.81 148 LEU B O 1
ATOM 2590 N N . GLU B 1 149 ? -7.684 -15.359 -7.285 1 96.31 149 GLU B N 1
ATOM 2591 C CA . GLU B 1 149 ? -8.117 -16.75 -7.227 1 96.31 149 GLU B CA 1
ATOM 2592 C C . GLU B 1 149 ? -7.32 -17.625 -8.195 1 96.31 149 GLU B C 1
ATOM 2594 O O . GLU B 1 149 ? -6.859 -18.703 -7.84 1 96.31 149 GLU B O 1
ATOM 2599 N N . ARG B 1 150 ? -7.16 -17.172 -9.344 1 95.88 150 ARG B N 1
ATOM 2600 C CA . ARG B 1 150 ? -6.398 -17.906 -10.352 1 95.88 150 ARG B CA 1
ATOM 2601 C C . ARG B 1 150 ? -4.945 -18.078 -9.922 1 95.88 150 ARG B C 1
ATOM 2603 O O . ARG B 1 150 ? -4.359 -19.141 -10.094 1 95.88 150 ARG B O 1
ATOM 2610 N N . THR B 1 151 ? -4.355 -17.047 -9.398 1 97.75 151 THR B N 1
ATOM 2611 C CA . THR B 1 151 ? -2.971 -17.094 -8.945 1 97.75 151 THR B CA 1
ATOM 2612 C C . THR B 1 151 ? -2.809 -18.109 -7.82 1 97.75 151 THR B C 1
ATOM 2614 O O . THR B 1 151 ? -1.891 -18.938 -7.848 1 97.75 151 THR B O 1
ATOM 2617 N N . LEU B 1 152 ? -3.727 -18.094 -6.875 1 97.75 152 LEU B N 1
ATOM 2618 C CA . LEU B 1 152 ? -3.635 -19 -5.734 1 97.75 152 LEU B CA 1
ATOM 2619 C C . LEU B 1 152 ? -3.811 -20.453 -6.18 1 97.75 152 LEU B C 1
ATOM 2621 O O . LEU B 1 152 ? -3.109 -21.344 -5.691 1 97.75 152 LEU B O 1
ATOM 2625 N N . ASN B 1 153 ? -4.73 -20.641 -7.062 1 96.19 153 ASN B N 1
ATOM 2626 C CA . ASN B 1 153 ? -4.926 -22 -7.578 1 96.19 153 ASN B CA 1
ATOM 2627 C C . ASN B 1 153 ? -3.689 -22.5 -8.312 1 96.19 153 ASN B C 1
ATOM 2629 O O . ASN B 1 153 ? -3.309 -23.672 -8.172 1 96.19 153 ASN B O 1
ATOM 2633 N N . LEU B 1 154 ? -3.146 -21.656 -9.078 1 96.25 154 LEU B N 1
ATOM 2634 C CA . LEU B 1 154 ? -1.924 -22.016 -9.789 1 96.25 154 LEU B CA 1
ATOM 2635 C C . LEU B 1 154 ? -0.809 -22.359 -8.805 1 96.25 154 LEU B C 1
ATOM 2637 O O . LEU B 1 154 ? -0.115 -23.375 -8.977 1 96.25 154 LEU B O 1
ATOM 2641 N N . LEU B 1 155 ? -0.616 -21.578 -7.816 1 98 155 LEU B N 1
ATOM 2642 C CA . LEU B 1 155 ? 0.431 -21.797 -6.824 1 98 155 LEU B CA 1
ATOM 2643 C C . LEU B 1 155 ? 0.188 -23.078 -6.055 1 98 155 LEU B C 1
ATOM 2645 O O . LEU B 1 155 ? 1.135 -23.797 -5.723 1 98 155 LEU B O 1
ATOM 2649 N N . LYS B 1 156 ? -1.089 -23.312 -5.762 1 97 156 LYS B N 1
ATOM 2650 C CA . LYS B 1 156 ? -1.438 -24.562 -5.094 1 97 156 LYS B CA 1
ATOM 2651 C C . LYS B 1 156 ? -0.988 -25.766 -5.91 1 97 156 LYS B C 1
ATOM 2653 O O . LYS B 1 156 ? -0.417 -26.719 -5.367 1 97 156 LYS B O 1
ATOM 2658 N N . ARG B 1 157 ? -1.209 -25.688 -7.152 1 95.62 157 ARG B N 1
ATOM 2659 C CA . ARG B 1 157 ? -0.81 -26.781 -8.047 1 95.62 157 ARG B CA 1
ATOM 2660 C C . ARG B 1 157 ? 0.708 -26.906 -8.102 1 95.62 157 ARG B C 1
ATOM 2662 O O . ARG B 1 157 ? 1.238 -28.016 -8.18 1 95.62 157 ARG B O 1
ATOM 2669 N N . LEU B 1 158 ? 1.413 -25.812 -8 1 97 158 LEU B N 1
ATOM 2670 C CA . LEU B 1 158 ? 2.861 -25.797 -8.188 1 97 158 LEU B CA 1
ATOM 2671 C C . LEU B 1 158 ? 3.578 -26.141 -6.883 1 97 158 LEU B C 1
ATOM 2673 O O . LEU B 1 158 ? 4.754 -26.516 -6.898 1 97 158 LEU B O 1
ATOM 2677 N N . ALA B 1 159 ? 2.904 -26.016 -5.805 1 96.62 159 ALA B N 1
ATOM 2678 C CA . ALA B 1 159 ? 3.523 -26.156 -4.492 1 96.62 159 ALA B CA 1
ATOM 2679 C C . ALA B 1 159 ? 4.199 -27.531 -4.352 1 96.62 159 ALA B C 1
ATOM 2681 O O . ALA B 1 159 ? 5.215 -27.656 -3.664 1 96.62 159 ALA B O 1
ATOM 2682 N N . TRP B 1 160 ? 3.68 -28.516 -5.031 1 92.81 160 TRP B N 1
ATOM 2683 C CA . TRP B 1 160 ? 4.219 -29.859 -4.863 1 92.81 160 TRP B CA 1
ATOM 2684 C C . TRP B 1 160 ? 4.836 -30.359 -6.16 1 92.81 160 TRP B C 1
ATOM 2686 O O . TRP B 1 160 ? 5.098 -31.562 -6.305 1 92.81 160 TRP B O 1
ATOM 2696 N N . SER B 1 161 ? 4.953 -29.453 -7.008 1 91.5 161 SER B N 1
ATOM 2697 C CA . SER B 1 161 ? 5.656 -29.828 -8.234 1 91.5 161 SER B CA 1
ATOM 2698 C C . SER B 1 161 ? 7.137 -30.078 -7.961 1 91.5 161 SER B C 1
ATOM 2700 O O . SER B 1 161 ? 7.621 -29.844 -6.855 1 91.5 161 SER B O 1
ATOM 2702 N N . ASN B 1 162 ? 7.828 -30.656 -8.906 1 87.69 162 ASN B N 1
ATOM 2703 C CA . ASN B 1 162 ? 9.203 -31.125 -8.711 1 87.69 162 ASN B CA 1
ATOM 2704 C C . ASN B 1 162 ? 10.133 -29.969 -8.344 1 87.69 162 ASN B C 1
ATOM 2706 O O . ASN B 1 162 ? 11.023 -30.125 -7.512 1 87.69 162 ASN B O 1
ATOM 2710 N N .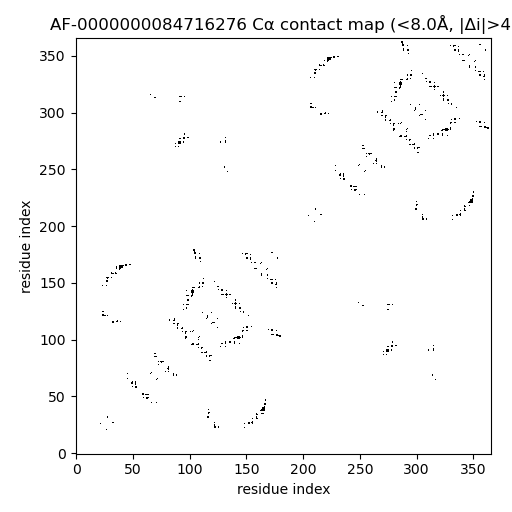 ASN B 1 163 ? 9.984 -28.859 -9.016 1 86.38 163 ASN B N 1
ATOM 2711 C CA . ASN B 1 163 ? 10.844 -27.719 -8.75 1 86.38 163 ASN B CA 1
ATOM 2712 C C . ASN B 1 163 ? 10.07 -26.406 -8.852 1 86.38 163 ASN B C 1
ATOM 2714 O O . ASN B 1 163 ? 10.172 -25.703 -9.859 1 86.38 163 ASN B O 1
ATOM 2718 N N . PRO B 1 164 ? 9.43 -26.016 -7.762 1 93.25 164 PRO B N 1
ATOM 2719 C CA . PRO B 1 164 ? 8.648 -24.781 -7.82 1 93.25 164 PRO B CA 1
ATOM 2720 C C . PRO B 1 164 ? 9.5 -23.531 -7.613 1 93.25 164 PRO B C 1
ATOM 2722 O O . PRO B 1 164 ? 9.195 -22.719 -6.742 1 93.25 164 PRO B O 1
ATOM 2725 N N . ILE B 1 165 ? 10.586 -23.438 -8.523 1 94.25 165 ILE B N 1
ATOM 2726 C CA . ILE B 1 165 ? 11.484 -22.297 -8.43 1 94.25 165 ILE B CA 1
ATOM 2727 C C . ILE B 1 165 ? 10.82 -21.078 -9.062 1 94.25 165 ILE B C 1
ATOM 2729 O O . ILE B 1 165 ? 9.93 -21.203 -9.898 1 94.25 165 ILE B O 1
ATOM 2733 N N . PRO B 1 166 ? 11.227 -19.859 -8.711 1 96.62 166 PRO B N 1
ATOM 2734 C CA . PRO B 1 166 ? 10.547 -18.625 -9.133 1 96.62 166 PRO B CA 1
ATOM 2735 C C . PRO B 1 166 ? 10.43 -18.516 -10.656 1 96.62 166 PRO B C 1
ATOM 2737 O O . PRO B 1 166 ? 9.383 -18.109 -11.164 1 96.62 166 PRO B O 1
ATOM 2740 N N . GLY B 1 167 ? 11.492 -18.906 -11.359 1 94.25 167 GLY B N 1
ATOM 2741 C CA . GLY B 1 167 ? 11.422 -18.859 -12.812 1 94.25 167 GLY B CA 1
ATOM 2742 C C . GLY B 1 167 ? 10.266 -19.656 -13.383 1 94.25 167 GLY B C 1
ATOM 2743 O O . GLY B 1 167 ? 9.562 -19.188 -14.281 1 94.25 167 GLY B O 1
ATOM 2744 N N . GLU B 1 168 ? 10.055 -20.828 -12.891 1 94.25 168 GLU B N 1
ATOM 2745 C CA . GLU B 1 168 ? 8.961 -21.688 -13.344 1 94.25 168 GLU B CA 1
ATOM 2746 C C . GLU B 1 168 ? 7.605 -21.125 -12.93 1 94.25 168 GLU B C 1
ATOM 2748 O O . GLU B 1 168 ? 6.656 -21.141 -13.711 1 94.25 168 GLU B O 1
ATOM 2753 N N . VAL B 1 169 ? 7.523 -20.656 -11.719 1 96.62 169 VAL B N 1
ATOM 2754 C CA . VAL B 1 169 ? 6.27 -20.109 -11.219 1 96.62 169 VAL B CA 1
ATOM 2755 C C . VAL B 1 169 ? 5.855 -18.906 -12.078 1 96.62 169 VAL B C 1
ATOM 2757 O O . VAL B 1 169 ? 4.695 -18.812 -12.484 1 96.62 169 VAL B O 1
ATOM 2760 N N . VAL B 1 170 ? 6.816 -18 -12.391 1 95.19 170 VAL B N 1
ATOM 2761 C CA . VAL B 1 170 ? 6.527 -16.812 -13.195 1 95.19 170 VAL B CA 1
ATOM 2762 C C . VAL B 1 170 ? 6.07 -17.234 -14.594 1 95.19 170 VAL B C 1
ATOM 2764 O O . VAL B 1 170 ? 5.125 -16.672 -15.141 1 95.19 170 VAL B O 1
ATOM 2767 N N . ARG B 1 171 ? 6.664 -18.234 -15.172 1 92.62 171 ARG B N 1
ATOM 2768 C CA . ARG B 1 171 ? 6.258 -18.75 -16.484 1 92.62 171 ARG B CA 1
ATOM 2769 C C . ARG B 1 171 ? 4.816 -19.25 -16.453 1 92.62 171 ARG B C 1
ATOM 2771 O O . ARG B 1 171 ? 4.047 -18.984 -17.375 1 92.62 171 ARG B O 1
ATOM 2778 N N . GLU B 1 172 ? 4.48 -19.969 -15.43 1 94.19 172 GLU B N 1
ATOM 2779 C CA . GLU B 1 172 ? 3.129 -20.5 -15.297 1 94.19 172 GLU B CA 1
ATOM 2780 C C . GLU B 1 172 ? 2.113 -19.375 -15.078 1 94.19 172 GLU B C 1
ATOM 2782 O O . GLU B 1 172 ? 0.984 -19.453 -15.562 1 94.19 172 GLU B O 1
ATOM 2787 N N . ILE B 1 173 ? 2.502 -18.359 -14.32 1 94.94 173 ILE B N 1
ATOM 2788 C CA . ILE B 1 173 ? 1.636 -17.203 -14.125 1 94.94 173 ILE B CA 1
ATOM 2789 C C . ILE B 1 173 ? 1.403 -16.5 -15.469 1 94.94 173 ILE B C 1
ATOM 2791 O O . ILE B 1 173 ? 0.271 -16.156 -15.805 1 94.94 173 ILE B O 1
ATOM 2795 N N . GLU B 1 174 ? 2.42 -16.297 -16.203 1 91.94 174 GLU B N 1
ATOM 2796 C CA . GLU B 1 174 ? 2.311 -15.68 -17.516 1 91.94 174 GLU B CA 1
ATOM 2797 C C . GLU B 1 174 ? 1.363 -16.469 -18.422 1 91.94 174 GLU B C 1
ATOM 2799 O O . GLU B 1 174 ? 0.527 -15.883 -19.109 1 91.94 174 GLU B O 1
ATOM 2804 N N . GLY B 1 175 ? 1.476 -17.734 -18.391 1 89.88 175 GLY B N 1
ATOM 2805 C CA . GLY B 1 175 ? 0.61 -18.578 -19.188 1 89.88 175 GLY B CA 1
ATOM 2806 C C . GLY B 1 175 ? -0.82 -18.625 -18.688 1 89.88 175 GLY B C 1
ATOM 2807 O O . GLY B 1 175 ? -1.762 -18.703 -19.469 1 89.88 175 GLY B O 1
ATOM 2808 N N . GLY B 1 176 ? -0.968 -18.641 -17.422 1 90.62 176 GLY B N 1
ATOM 2809 C CA . GLY B 1 176 ? -2.27 -18.812 -16.781 1 90.62 176 GLY B CA 1
ATOM 2810 C C . GLY B 1 176 ? -3.082 -17.531 -16.75 1 90.62 176 GLY B C 1
ATOM 2811 O O . GLY B 1 176 ? -4.312 -17.578 -16.688 1 90.62 176 GLY B O 1
ATOM 2812 N N . LEU B 1 177 ? -2.371 -16.438 -16.594 1 88.75 177 LEU B N 1
ATOM 2813 C CA . LEU B 1 177 ? -3.061 -15.148 -16.484 1 88.75 177 LEU B CA 1
ATOM 2814 C C . LEU B 1 177 ? -3.012 -14.398 -17.812 1 88.75 177 LEU B C 1
ATOM 2816 O O . LEU B 1 177 ? -3.576 -13.312 -17.938 1 88.75 177 LEU B O 1
ATOM 2820 N N . GLY B 1 178 ? -2.559 -15.039 -18.922 1 65.75 178 GLY B N 1
ATOM 2821 C CA . GLY B 1 178 ? -2.369 -14.5 -20.266 1 65.75 178 GLY B CA 1
ATOM 2822 C C . GLY B 1 178 ? -3.168 -13.234 -20.516 1 65.75 178 GLY B C 1
ATOM 2823 O O . GLY B 1 178 ? -3.674 -12.617 -19.578 1 65.75 178 GLY B O 1
ATOM 2824 N N . PRO B 1 179 ? -3.324 -12.766 -22.016 1 57.5 179 PRO B N 1
ATOM 2825 C CA . PRO B 1 179 ? -3.627 -11.391 -22.422 1 57.5 179 PRO B CA 1
ATOM 2826 C C . PRO B 1 179 ? -4.871 -10.828 -21.734 1 57.5 179 PRO B C 1
ATOM 2828 O O . PRO B 1 179 ? -5.789 -11.586 -21.406 1 57.5 179 PRO B O 1
ATOM 2831 N N . PRO B 1 180 ? -4.605 -9.641 -21.031 1 47.84 180 PRO B N 1
ATOM 2832 C CA . PRO B 1 180 ? -5.828 -9.047 -20.484 1 47.84 180 PRO B CA 1
ATOM 2833 C C . PRO B 1 180 ? -7.047 -9.266 -21.375 1 47.84 180 PRO B C 1
ATOM 2835 O O . PRO B 1 180 ? -6.918 -9.297 -22.609 1 47.84 180 PRO B O 1
ATOM 2838 N N . LEU B 1 181 ? -8.078 -9.812 -20.766 1 38.78 181 LEU B N 1
ATOM 2839 C CA . LEU B 1 181 ? -9.289 -10.047 -21.531 1 38.78 181 LEU B CA 1
ATOM 2840 C C . LEU B 1 181 ? -9.648 -8.82 -22.359 1 38.78 181 LEU B C 1
ATOM 2842 O O . LEU B 1 181 ? -10.203 -8.953 -23.453 1 38.78 181 LEU B O 1
ATOM 2846 N N . ASN B 1 182 ? -10.266 -7.688 -21.719 1 33.62 182 ASN B N 1
ATOM 2847 C CA . ASN B 1 182 ? -10.93 -6.66 -22.516 1 33.62 182 ASN B CA 1
ATOM 2848 C C . ASN B 1 182 ? -9.922 -5.824 -23.297 1 33.62 182 ASN B C 1
ATOM 2850 O O . ASN B 1 182 ? -9.031 -5.203 -22.703 1 33.62 182 ASN B O 1
ATOM 2854 N N . LYS B 1 183 ? -9.5 -6.156 -24.484 1 30.81 183 LYS B N 1
ATOM 2855 C CA . LYS B 1 183 ? -9.156 -5.141 -25.484 1 30.81 183 LYS B CA 1
ATOM 2856 C C . LYS B 1 183 ? -10.25 -4.078 -25.578 1 30.81 183 LYS B C 1
ATOM 2858 O O . LYS B 1 183 ? -11.438 -4.395 -25.531 1 30.81 183 LYS B O 1
#

Organism: Cystobacter fuscus (strain ATCC 25194 / DSM 2262 / NBRC 100088 / M29) (NCBI:txid1242864)

Sequence (366 aa):
MLEDSIIQQLTPKEESGTAGTAPIQGILGGDELKNLRNHFKEEELCDLARVLGEKLPDSKWFVNGLLDQFFTPAAHPTPEEYKQAAIQRESQLITLFLVFSHGQGIFLGIHFYWGLMMGLSPEDLSRHVMLVGMYGGIQLLNAALTTLERTLNLLKRLAWSNNPIPGEVVREIEGGLGPPLNKMLEDSIIQQLTPKEESGTAGTAPIQGILGGDELKNLRNHFKEEELCDLARVLGEKLPDSKWFVNGLLDQFFTPAAHPTPEEYKQAAIQRESQLITLFLVFSHGQGIFLGIHFYWGLMMGLSPEDLSRHVMLVGMYGGIQLLNAALTTLERTLNLLKRLAWSNNPIPGEVVREIEGGLGPPLNK

Solvent-accessible surface area (backbone atoms only — not comparable to full-atom values): 20043 Å² total; per-residue (Å²): 121,73,70,67,61,60,65,63,68,68,51,73,75,76,73,76,76,69,70,71,70,69,56,74,49,64,59,49,45,72,69,41,50,50,47,37,39,73,46,53,47,70,65,58,54,52,50,52,51,49,54,59,19,60,77,39,64,93,44,28,64,56,48,50,49,50,42,61,71,70,67,46,57,86,82,32,96,41,72,69,56,31,38,53,50,44,35,52,48,29,49,40,49,37,50,49,29,33,62,77,43,48,14,37,41,44,68,35,41,49,34,51,52,51,25,42,59,52,65,48,47,55,54,55,50,51,51,51,47,50,57,51,16,71,76,63,33,68,68,27,27,52,37,28,51,50,42,50,48,53,44,35,51,51,48,47,63,35,32,76,41,96,68,50,32,50,70,55,50,51,52,50,41,43,67,72,44,41,79,69,79,84,120,122,74,73,67,61,62,64,66,70,67,52,75,75,76,73,76,79,70,72,72,70,68,56,74,49,63,59,49,44,72,68,42,50,50,47,37,39,71,47,54,48,70,67,56,52,53,49,54,51,49,55,57,22,60,76,40,66,95,44,28,66,56,49,50,50,50,42,61,71,70,66,45,57,86,83,32,97,40,72,66,56,31,38,53,51,45,36,53,49,28,50,40,50,37,50,48,29,35,63,77,44,50,14,38,40,42,67,35,42,50,34,52,51,52,25,42,59,51,63,48,46,55,54,54,50,52,52,51,49,49,56,51,15,71,76,60,34,68,67,27,28,53,37,29,51,50,40,48,48,52,43,35,50,52,47,48,64,36,33,76,42,94,69,50,32,50,71,55,49,51,53,50,41,46,66,73,45,40,79,69,78,85,122

Foldseek 3Di:
DVVVVVVVVPPPPPPVCVVVPPDLQPLADPLLLVLLLVQEDVVVVLVVQLVVLVVPVVCSVVSVVVCVVQVDCVVDPDNVVNLVSQLVVLLVQLLVCLQVVLLADLSNLLSLSSNSSSPDGSVNLLVSLVVSCVVRDDSSSVSNSVLSSQSSNLSNVLSPPPRSYSVVSSVSSCVRRDDDDDD/DVVVVVVVVPPPPPPVCVVVPPDLQPLADPLLLVLLLVQEDVVVVLVVQLVVLVVPVVCSVVSVVVCVVQVDCVVDPDPVVNLVSQLVVLLVQLLVCLQVVLLADLSNLLSLSSNSSSPDGSVNLLVSLVVSCVVRDDSSSVSNSVLSSQSSNLSSVLSPPPRSYSVVSSVVSCVRRDDDDDD

Secondary structure (DSSP, 8-state):
--SHHHHSTTS------------GGGSS-HHHHHHHHHT--HHHHHHHHHHHHHTSGGGHHHHHHHHHHHS-GGGSSSHHHHHHHHHHHHHHHHHHHHHHTTT-SHHHHHHHHHHHHHT--HHHHHHHHHHHHHHH-HHHHHHHHHHHHHHHHHHHHHTTSS---HHHHHHHHHHHH-S-S--/--SHHHHSTTS------------GGGSS-HHHHHHHHHT--HHHHHHHHHHHHHTSGGGHHHHHHHHHHHS-GGGSSSHHHHHHHHHHHHHHHHHHHHHHTTT-SHHHHHHHHHHHHHT--HHHHHHHHHHHHHHH-HHHHHHHHHHHHHHHHHHHHHTTSS---HHHHHHHHHHHH-S-S--

pLDDT: mean 85.26, std 20.7, range [28.97, 98.62]